Protein AF-A0A9D3PF06-F1 (afdb_monomer)

Foldseek 3Di:
DDDDDDDDDDDDDDDPPPPPVVVVVVVVVVVVCVVVVVVVVVVVVVVVVVVVVVVVVVLVVVLVVLLVVLLVLLVVLLVVLVVLLVVLVVQCVVCVVVCVPADLVVSNVVSVVSNVSSVVSNVLSVLSNVCSVVLDLVSLVVSLVVLVVVLVVLVVVVVCCVVCLVVCLVVVLVVQLCCCQPVAPDPPRNSSVSVQVVLCVVLVADGAFALCSNVPHPDGDPCSPVGGGHSSVSVNVVCVVCVVVVVVVSVVVSVSSVVSSVSSVVSSVSSVVVVVVVVVVD

Secondary structure (DSSP, 8-state):
---------------SSTTHHHHHHHHHHHHHHHHHHHHHHHHHHHHHHHHHHHHHHHHHHHHHHHHHHHHHHHHHHHHHHHHHHHHHHHHHHHTHHHHHHH--HHHHHHHHHHHHHHHHHHHHHHHHHHHHHH--HHHHHHHHHHHHHHHHHHHHHHHHHHHHHHHHHHHHHHHHHHHHHHHTT-TT-HHHHHHHHHHHHHHT--SSS-GGGGTT-SS--TTTTS--S-HHHHHHHHHHHHHHHHHHHHHHHHHHHHHHHHHHHHHHHHHHHHHHHHHHT-

Structure (mmCIF, N/CA/C/O backbone):
data_AF-A0A9D3PF06-F1
#
_entry.id   AF-A0A9D3PF06-F1
#
loop_
_atom_site.group_PDB
_atom_site.id
_atom_site.type_symbol
_atom_site.label_atom_id
_atom_site.label_alt_id
_atom_site.label_comp_id
_atom_site.label_asym_id
_atom_site.label_entity_id
_atom_site.label_seq_id
_atom_site.pdbx_PDB_ins_code
_atom_site.Cartn_x
_atom_site.Cartn_y
_atom_site.Cartn_z
_atom_site.occupancy
_atom_site.B_iso_or_equiv
_atom_site.auth_seq_id
_atom_site.auth_comp_id
_atom_site.auth_asym_id
_atom_site.auth_atom_id
_atom_site.pdbx_PDB_model_num
ATOM 1 N N . MET A 1 1 ? -88.257 71.920 58.882 1.00 33.91 1 MET A N 1
ATOM 2 C CA . MET A 1 1 ? -87.034 72.662 59.236 1.00 33.91 1 MET A CA 1
ATOM 3 C C . MET A 1 1 ? -85.996 71.597 59.491 1.00 33.91 1 MET A C 1
ATOM 5 O O . MET A 1 1 ? -86.326 70.673 60.224 1.00 33.91 1 MET A O 1
ATOM 9 N N . GLU A 1 2 ? -84.913 71.630 58.719 1.00 43.97 2 GLU A N 1
ATOM 10 C CA . GLU A 1 2 ? -83.894 70.576 58.597 1.00 43.97 2 GLU A CA 1
ATOM 11 C C . GLU A 1 2 ? -83.368 70.045 59.945 1.00 43.97 2 GLU A C 1
ATOM 13 O O . GLU A 1 2 ? -83.385 70.769 60.936 1.00 43.97 2 GLU A O 1
ATOM 18 N N . ASP A 1 3 ? -82.956 68.771 60.005 1.00 36.06 3 ASP A N 1
ATOM 19 C CA . ASP A 1 3 ? -81.527 68.415 59.928 1.00 36.06 3 ASP A CA 1
ATOM 20 C C . ASP A 1 3 ? -81.231 66.919 60.184 1.00 36.06 3 ASP A C 1
ATOM 22 O O . ASP A 1 3 ? -81.925 66.220 60.923 1.00 36.06 3 ASP A O 1
ATOM 26 N N . ASP A 1 4 ? -80.130 66.517 59.545 1.00 38.31 4 ASP A N 1
ATOM 27 C CA . ASP A 1 4 ? -79.136 65.489 59.865 1.00 38.31 4 ASP A CA 1
ATOM 28 C C . ASP A 1 4 ? -79.333 63.980 59.611 1.00 38.31 4 ASP A C 1
ATOM 30 O O . ASP A 1 4 ? -80.300 63.309 59.966 1.00 38.31 4 ASP A O 1
ATOM 34 N N . ASN A 1 5 ? -78.276 63.459 58.977 1.00 42.44 5 ASN A N 1
ATOM 35 C CA . ASN A 1 5 ? -78.062 62.155 58.365 1.00 42.44 5 ASN A CA 1
ATOM 36 C C . ASN A 1 5 ? -76.975 61.398 59.153 1.00 42.44 5 ASN A C 1
ATOM 38 O O . ASN A 1 5 ? -75.907 61.959 59.397 1.00 42.44 5 ASN A O 1
ATOM 42 N N . ALA A 1 6 ? -77.192 60.125 59.505 1.00 34.34 6 ALA A N 1
ATOM 43 C CA . ALA A 1 6 ? -76.140 59.250 60.034 1.00 34.34 6 ALA A CA 1
ATOM 44 C C . ALA A 1 6 ? -76.409 57.755 59.755 1.00 34.34 6 ALA A C 1
ATOM 46 O O . ALA A 1 6 ? -77.513 57.247 59.934 1.00 34.34 6 ALA A O 1
ATOM 47 N N . SER A 1 7 ? -75.344 57.080 59.314 1.00 36.75 7 SER A N 1
ATOM 48 C CA . SER A 1 7 ? -75.210 55.678 58.878 1.00 36.75 7 SER A CA 1
ATOM 49 C C . SER A 1 7 ? -75.322 54.630 60.012 1.00 36.75 7 SER A C 1
ATOM 51 O O . SER A 1 7 ? -74.999 54.970 61.151 1.00 36.75 7 SER A O 1
ATOM 53 N N . PRO A 1 8 ? -75.647 53.343 59.740 1.00 38.47 8 PRO A N 1
ATOM 54 C CA . PRO A 1 8 ? -75.470 52.246 60.700 1.00 38.47 8 PRO A CA 1
ATOM 55 C C . PRO A 1 8 ? -74.386 51.207 60.322 1.00 38.47 8 PRO A C 1
ATOM 57 O O . PRO A 1 8 ? -74.192 50.853 59.162 1.00 38.47 8 PRO A O 1
ATOM 60 N N . GLN A 1 9 ? -73.711 50.701 61.363 1.00 32.66 9 GLN A N 1
ATOM 61 C CA . GLN A 1 9 ? -72.615 49.718 61.372 1.00 32.66 9 GLN A CA 1
ATOM 62 C C . GLN A 1 9 ? -73.080 48.245 61.263 1.00 32.66 9 GLN A C 1
ATOM 64 O O . GLN A 1 9 ? -74.128 47.876 61.790 1.00 32.66 9 GLN A O 1
ATOM 69 N N . GLU A 1 10 ? -72.240 47.392 60.659 1.00 33.75 10 GLU A N 1
ATOM 70 C CA . GLU A 1 10 ? -72.376 45.925 60.562 1.00 33.75 10 GLU A CA 1
ATOM 71 C C . GLU A 1 10 ? -71.762 45.159 61.761 1.00 33.75 10 GLU A C 1
ATOM 73 O O . GLU A 1 10 ? -70.849 45.639 62.433 1.00 33.75 10 GLU A O 1
ATOM 78 N N . THR A 1 11 ? -72.230 43.922 61.998 1.00 30.89 11 THR A N 1
ATOM 79 C CA . THR A 1 11 ? -71.744 42.972 63.029 1.00 30.89 11 THR A CA 1
ATOM 80 C C . THR A 1 11 ? -71.142 41.695 62.396 1.00 30.89 11 THR A C 1
ATOM 82 O O . THR A 1 11 ? -71.638 41.264 61.357 1.00 30.89 11 THR A O 1
ATOM 85 N N . PRO A 1 12 ? -70.123 41.027 62.996 1.00 40.91 12 PRO A N 1
ATOM 86 C CA . PRO A 1 12 ? -69.457 39.864 62.392 1.00 40.91 12 PRO A CA 1
ATOM 87 C C . PRO A 1 12 ? -69.840 38.513 63.041 1.00 40.91 12 PRO A C 1
ATOM 89 O O . PRO A 1 12 ? -69.777 38.353 64.261 1.00 40.91 12 PRO A O 1
ATOM 92 N N . ARG A 1 13 ? -70.153 37.487 62.230 1.00 36.88 13 ARG A N 1
ATOM 93 C CA . ARG A 1 13 ? -70.234 36.072 62.665 1.00 36.88 13 ARG A CA 1
ATOM 94 C C . ARG A 1 13 ? -69.959 35.099 61.502 1.00 36.88 13 ARG A C 1
ATOM 96 O O . ARG A 1 13 ? -70.868 34.804 60.743 1.00 36.88 13 ARG A O 1
ATOM 103 N N . SER A 1 14 ? -68.736 34.568 61.399 1.00 41.69 14 SER A N 1
ATOM 104 C CA . SER A 1 14 ? -68.363 33.298 60.723 1.00 41.69 14 SER A CA 1
ATOM 105 C C . SER A 1 14 ? -66.833 33.234 60.637 1.00 41.69 14 SER A C 1
ATOM 107 O O . SER A 1 14 ? -66.283 34.115 59.996 1.00 41.69 14 SER A O 1
ATOM 109 N N . ASN A 1 15 ? -66.140 32.291 61.305 1.00 40.97 15 ASN A N 1
ATOM 110 C CA . ASN A 1 15 ? -64.714 31.984 61.012 1.00 40.97 15 ASN A CA 1
ATOM 111 C C . ASN A 1 15 ? -64.097 30.769 61.757 1.00 40.97 15 ASN A C 1
ATOM 113 O O . ASN A 1 15 ? -62.875 30.654 61.810 1.00 40.97 15 ASN A O 1
ATOM 117 N N . LYS A 1 16 ? -64.870 29.849 62.367 1.00 38.53 16 LYS A N 1
ATOM 118 C CA . LYS A 1 16 ? -64.272 28.790 63.225 1.00 38.53 16 LYS A CA 1
ATOM 119 C C . LYS A 1 16 ? -64.554 27.324 62.872 1.00 38.53 16 LYS A C 1
ATOM 121 O O . LYS A 1 16 ? -63.944 26.461 63.488 1.00 38.53 16 LYS A O 1
ATOM 126 N N . LEU A 1 17 ? -65.400 27.026 61.883 1.00 38.16 17 LEU A N 1
ATOM 127 C CA . LEU A 1 17 ? -65.643 25.644 61.416 1.00 38.16 17 LEU A CA 1
ATOM 128 C C . LEU A 1 17 ? -64.973 25.313 60.072 1.00 38.16 17 LEU A C 1
ATOM 130 O O . LEU A 1 17 ? -64.845 24.150 59.722 1.00 38.16 17 LEU A O 1
ATOM 134 N N . GLU A 1 18 ? -64.464 26.314 59.355 1.00 41.34 18 GLU A N 1
ATOM 135 C CA . GLU A 1 18 ? -63.900 26.155 58.008 1.00 41.34 18 GLU A CA 1
ATOM 136 C C . GLU A 1 18 ? -62.367 25.951 57.987 1.00 41.34 18 GLU A C 1
ATOM 138 O O . GLU A 1 18 ? -61.767 25.877 56.913 1.00 41.34 18 GLU A O 1
ATOM 143 N N . SER A 1 19 ? -61.702 25.901 59.152 1.00 42.47 19 SER A N 1
ATOM 144 C CA . SER A 1 19 ? -60.243 25.702 59.230 1.00 42.47 19 SER A CA 1
ATOM 145 C C . SER A 1 19 ? -59.835 24.253 59.522 1.00 42.47 19 SER A C 1
ATOM 147 O O . SER A 1 19 ? -58.818 23.808 59.004 1.00 42.47 19 SER A O 1
ATOM 149 N N . GLY A 1 20 ? -60.633 23.483 60.271 1.00 39.91 20 GLY A N 1
ATOM 150 C CA . GLY A 1 20 ? -60.292 22.105 60.655 1.00 39.91 20 GLY A CA 1
ATOM 151 C C . GLY A 1 20 ? -60.324 21.098 59.498 1.00 39.91 20 GLY A C 1
ATOM 152 O O . GLY A 1 20 ? -59.401 20.296 59.361 1.00 39.91 20 GLY A O 1
ATOM 153 N N . ASP A 1 21 ? -61.339 21.173 58.631 1.00 43.53 21 ASP A N 1
ATOM 154 C CA . ASP A 1 21 ? -61.470 20.270 57.476 1.00 43.53 21 ASP A CA 1
ATOM 155 C C . ASP A 1 21 ? -60.505 20.628 56.337 1.00 43.53 21 ASP A C 1
ATOM 157 O O . ASP A 1 21 ? -59.975 19.736 55.677 1.00 43.53 21 ASP A O 1
ATOM 161 N N . ARG A 1 22 ? -60.176 21.917 56.160 1.00 48.09 22 ARG A N 1
ATOM 162 C CA . ARG A 1 22 ? -59.157 22.363 55.192 1.00 48.09 22 ARG A CA 1
ATOM 163 C C . ARG A 1 22 ? -57.749 21.890 55.559 1.00 48.09 22 ARG A C 1
ATOM 165 O O . ARG A 1 22 ? -56.990 21.521 54.670 1.00 48.09 22 ARG A O 1
ATOM 172 N N . ILE A 1 23 ? -57.408 21.858 56.850 1.00 51.31 23 ILE A N 1
ATOM 173 C CA . ILE A 1 23 ? -56.086 21.402 57.311 1.00 51.31 23 ILE A CA 1
ATOM 174 C C . ILE A 1 23 ? -55.904 19.901 57.044 1.00 51.31 23 ILE A C 1
ATOM 176 O O . ILE A 1 23 ? -54.880 19.509 56.491 1.00 51.31 23 ILE A O 1
ATOM 180 N N . LYS A 1 24 ? -56.915 19.067 57.331 1.00 46.94 24 LYS A N 1
ATOM 181 C CA . LYS A 1 24 ? -56.847 17.619 57.053 1.00 46.94 24 LYS A CA 1
ATOM 182 C C . LYS A 1 24 ? -56.822 17.294 55.556 1.00 46.94 24 LYS A C 1
ATOM 184 O O . LYS A 1 24 ? -56.145 16.354 55.148 1.00 46.94 24 LYS A O 1
ATOM 189 N N . HIS A 1 25 ? -57.540 18.062 54.735 1.00 47.97 25 HIS A N 1
ATOM 190 C CA . HIS A 1 25 ? -57.539 17.876 53.281 1.00 47.97 25 HIS A CA 1
ATOM 191 C C . HIS A 1 25 ? -56.196 18.277 52.649 1.00 47.97 25 HIS A C 1
ATOM 193 O O . HIS A 1 25 ? -55.721 17.591 51.743 1.00 47.97 25 HIS A O 1
ATOM 199 N N . ASN A 1 26 ? -55.555 19.333 53.168 1.00 51.75 26 ASN A N 1
ATOM 200 C CA . ASN A 1 26 ? -54.208 19.732 52.758 1.00 51.75 26 ASN A CA 1
ATOM 201 C C . ASN A 1 26 ? -53.155 18.697 53.185 1.00 51.75 26 ASN A C 1
ATOM 203 O O . ASN A 1 26 ? -52.336 18.311 52.364 1.00 51.75 26 ASN A O 1
ATOM 207 N N . GLU A 1 27 ? -53.235 18.143 54.399 1.00 53.62 27 GLU A N 1
ATOM 208 C CA . GLU A 1 27 ? -52.295 17.106 54.862 1.00 53.62 27 GLU A CA 1
ATOM 209 C C . GLU A 1 27 ? -52.339 15.816 54.021 1.00 53.62 27 GLU A C 1
ATOM 211 O O . GLU A 1 27 ? -51.309 15.177 53.796 1.00 53.62 27 GLU A O 1
ATOM 216 N N . ILE A 1 28 ? -53.522 15.406 53.548 1.00 54.00 28 ILE A N 1
ATOM 217 C CA . ILE A 1 28 ? -53.675 14.217 52.693 1.00 54.00 28 ILE A CA 1
ATOM 218 C C . ILE A 1 28 ? -53.204 14.514 51.266 1.00 54.00 28 ILE A C 1
ATOM 220 O O . ILE A 1 28 ? -52.543 13.663 50.671 1.00 54.00 28 ILE A O 1
ATOM 224 N N . ALA A 1 29 ? -53.490 15.706 50.729 1.00 51.50 29 ALA A N 1
ATOM 225 C CA . ALA A 1 29 ? -52.996 16.139 49.423 1.00 51.50 29 ALA A CA 1
ATOM 226 C C . ALA A 1 29 ? -51.462 16.245 49.403 1.00 51.50 29 ALA A C 1
ATOM 228 O O . ALA A 1 29 ? -50.839 15.709 48.488 1.00 51.50 29 ALA A O 1
ATOM 229 N N . ASP A 1 30 ? -50.861 16.819 50.449 1.00 54.97 30 ASP A N 1
ATOM 230 C CA . ASP A 1 30 ? -49.408 16.926 50.630 1.00 54.97 30 ASP A CA 1
ATOM 231 C C . ASP A 1 30 ? -48.746 15.550 50.803 1.00 54.97 30 ASP A C 1
ATOM 233 O O . ASP A 1 30 ? -47.669 15.277 50.268 1.00 54.97 30 ASP A O 1
ATOM 237 N N . ARG A 1 31 ? -49.416 14.616 51.491 1.00 45.59 31 ARG A N 1
ATOM 238 C CA . ARG A 1 31 ? -48.948 13.227 51.611 1.00 45.59 31 ARG A CA 1
ATOM 239 C C . ARG A 1 31 ? -49.055 12.465 50.284 1.00 45.59 31 ARG A C 1
ATOM 241 O O . ARG A 1 31 ? -48.181 11.653 49.975 1.00 45.59 31 ARG A O 1
ATOM 248 N N . TRP A 1 32 ? -50.087 12.721 49.478 1.00 47.22 32 TRP A N 1
ATOM 249 C CA . TRP A 1 32 ? -50.275 12.093 48.162 1.00 47.22 32 TRP A CA 1
ATOM 250 C C . TRP A 1 32 ? -49.276 12.628 47.124 1.00 47.22 32 TRP A C 1
ATOM 252 O O . TRP A 1 32 ? -48.708 11.843 46.360 1.00 47.22 32 TRP A O 1
ATOM 262 N N . THR A 1 33 ? -48.997 13.936 47.133 1.00 53.75 33 THR A N 1
ATOM 263 C CA . THR A 1 33 ? -47.977 14.564 46.277 1.00 53.75 33 THR A CA 1
ATOM 264 C C . THR A 1 33 ? -46.570 14.121 46.665 1.00 53.75 33 THR A C 1
ATOM 266 O O . THR A 1 33 ? -45.814 13.741 45.774 1.00 53.75 33 THR A O 1
ATOM 269 N N . SER A 1 34 ? -46.229 14.045 47.956 1.00 52.72 34 SER A N 1
ATOM 270 C CA . SER A 1 34 ? -44.953 13.480 48.434 1.00 52.72 34 SER A CA 1
ATOM 271 C C . SER A 1 34 ? -44.752 12.032 47.963 1.00 52.72 34 SER A C 1
ATOM 273 O O . SER A 1 34 ? -43.727 11.714 47.355 1.00 52.72 34 SER A O 1
ATOM 275 N N . THR A 1 35 ? -45.757 11.169 48.156 1.00 53.44 35 THR A N 1
ATOM 276 C CA . THR A 1 35 ? -45.653 9.736 47.830 1.00 53.44 35 THR A CA 1
ATOM 277 C C . THR A 1 35 ? -45.555 9.495 46.317 1.00 53.44 35 THR A C 1
ATOM 279 O O . THR A 1 35 ? -44.776 8.650 45.868 1.00 53.44 35 THR A O 1
ATOM 282 N N . ASN A 1 36 ? -46.296 10.255 45.501 1.00 52.81 36 ASN A N 1
ATOM 283 C CA . ASN A 1 36 ? -46.189 10.172 44.041 1.00 52.81 36 ASN A CA 1
ATOM 284 C C . ASN A 1 36 ? -44.912 10.815 43.498 1.00 52.81 36 ASN A C 1
ATOM 286 O O . ASN A 1 36 ? -44.352 10.291 42.540 1.00 52.81 36 ASN A O 1
ATOM 290 N N . THR A 1 37 ? -44.407 11.882 44.120 1.00 57.16 37 THR A N 1
ATOM 291 C CA . THR A 1 37 ? -43.125 12.494 43.741 1.00 57.16 37 THR A CA 1
ATOM 292 C C . THR A 1 37 ? -41.967 11.539 44.018 1.00 57.16 37 THR A C 1
ATOM 294 O O . THR A 1 37 ? -41.143 11.337 43.136 1.00 57.16 37 THR A O 1
ATOM 297 N N . GLN A 1 38 ? -41.947 10.847 45.164 1.00 54.62 38 GLN A N 1
ATOM 298 C CA . GLN A 1 38 ? -40.946 9.808 45.448 1.00 54.62 38 GLN A CA 1
ATOM 299 C C . GLN A 1 38 ? -41.059 8.589 44.525 1.00 54.62 38 GLN A C 1
ATOM 301 O O . GLN A 1 38 ? -40.043 8.050 44.098 1.00 54.62 38 GLN A O 1
ATOM 306 N N . ARG A 1 39 ? -42.274 8.161 44.161 1.00 55.44 39 ARG A N 1
ATOM 307 C CA . ARG A 1 39 ? -42.480 7.034 43.233 1.00 55.44 39 ARG A CA 1
ATOM 308 C C . ARG A 1 39 ? -42.152 7.395 41.774 1.00 55.44 39 ARG A C 1
ATOM 310 O O . ARG A 1 39 ? -41.732 6.520 41.017 1.00 55.44 39 ARG A O 1
ATOM 317 N N . CYS A 1 40 ? -42.346 8.650 41.364 1.00 57.47 40 CYS A N 1
ATOM 318 C CA . CYS A 1 40 ? -41.915 9.160 40.060 1.00 57.47 40 CYS A CA 1
ATOM 319 C C . CYS A 1 40 ? -40.402 9.392 40.023 1.00 57.47 40 CYS A C 1
ATOM 321 O O . CYS A 1 40 ? -39.768 8.905 39.097 1.00 57.47 40 CYS A O 1
ATOM 323 N N . ALA A 1 41 ? -39.813 10.017 41.047 1.00 61.62 41 ALA A N 1
ATOM 324 C CA . ALA A 1 41 ? -38.363 10.159 41.183 1.00 61.62 41 ALA A CA 1
ATOM 325 C C . ALA A 1 41 ? -37.670 8.790 41.210 1.00 61.62 41 ALA A C 1
ATOM 327 O O . ALA A 1 41 ? -36.713 8.583 40.481 1.00 61.62 41 ALA A O 1
ATOM 328 N N . GLY A 1 42 ? -38.213 7.813 41.943 1.00 60.91 42 GLY A N 1
ATOM 329 C CA . GLY A 1 42 ? -37.707 6.440 41.953 1.00 60.91 42 GLY A CA 1
ATOM 330 C C . GLY A 1 42 ? -37.798 5.737 40.595 1.00 60.91 42 GLY A C 1
ATOM 331 O O . GLY A 1 42 ? -36.880 5.013 40.247 1.00 60.91 42 GLY A O 1
ATOM 332 N N . ARG A 1 43 ? -38.855 5.966 39.795 1.00 59.38 43 ARG A N 1
ATOM 333 C CA . ARG A 1 43 ? -38.962 5.429 38.420 1.00 59.38 43 ARG A CA 1
ATOM 334 C C . ARG A 1 43 ? -38.062 6.147 37.413 1.00 59.38 43 ARG A C 1
ATOM 336 O O . ARG A 1 43 ? -37.594 5.497 36.488 1.00 59.38 43 ARG A O 1
ATOM 343 N N . VAL A 1 44 ? -37.839 7.450 37.580 1.00 67.19 44 VAL A N 1
ATOM 344 C CA . VAL A 1 44 ? -36.888 8.226 36.769 1.00 67.19 44 VAL A CA 1
ATOM 345 C C . VAL A 1 44 ? -35.460 7.779 37.079 1.00 67.19 44 VAL A C 1
ATOM 347 O O . VAL A 1 44 ? -34.747 7.437 36.148 1.00 67.19 44 VAL A O 1
ATOM 350 N N . LEU A 1 45 ? -35.095 7.635 38.358 1.00 65.12 45 LEU A N 1
ATOM 351 C CA . LEU A 1 45 ? -33.795 7.108 38.788 1.00 65.12 45 LEU A CA 1
ATOM 352 C C . LEU A 1 45 ? -33.573 5.663 38.322 1.00 65.12 45 LEU A C 1
ATOM 354 O O . LEU A 1 45 ? -32.519 5.372 37.778 1.00 65.12 45 LEU A O 1
ATOM 358 N N . LEU A 1 46 ? -34.576 4.780 38.426 1.00 64.75 46 LEU A N 1
ATOM 359 C CA . LEU A 1 46 ? -34.505 3.424 37.854 1.00 64.75 46 LEU A CA 1
ATOM 360 C C . LEU A 1 46 ? -34.376 3.443 36.327 1.00 64.75 46 LEU A C 1
ATOM 362 O O . LEU A 1 46 ? -33.699 2.594 35.764 1.00 64.75 46 LEU A O 1
ATOM 366 N N . GLY A 1 47 ? -35.028 4.390 35.647 1.00 64.50 47 GLY A N 1
ATOM 367 C CA . GLY A 1 47 ? -34.889 4.584 34.205 1.00 64.50 47 GLY A CA 1
ATOM 368 C C . GLY A 1 47 ? -33.493 5.073 33.813 1.00 64.50 47 GLY A C 1
ATOM 369 O O . GLY A 1 47 ? -32.934 4.585 32.835 1.00 64.50 47 GLY A O 1
ATOM 370 N N . GLU A 1 48 ? -32.908 5.987 34.587 1.00 69.25 48 GLU A N 1
ATOM 371 C CA . GLU A 1 48 ? -31.548 6.507 34.404 1.00 69.25 48 GLU A CA 1
ATOM 372 C C . GLU A 1 48 ? -30.471 5.477 34.770 1.00 69.25 48 GLU A C 1
ATOM 374 O O . GLU A 1 48 ? -29.461 5.387 34.079 1.00 69.25 48 GLU A O 1
ATOM 379 N N . GLU A 1 49 ? -30.671 4.679 35.819 1.00 70.06 49 GLU A N 1
ATOM 380 C CA . GLU A 1 49 ? -29.794 3.563 36.194 1.00 70.06 49 GLU A CA 1
ATOM 381 C C . GLU A 1 49 ? -29.885 2.417 35.188 1.00 70.06 49 GLU A C 1
ATOM 383 O O . GLU A 1 49 ? -28.854 1.931 34.743 1.00 70.06 49 GLU A O 1
ATOM 388 N N . MET A 1 50 ? -31.088 2.035 34.745 1.00 66.00 50 MET A N 1
ATOM 389 C CA . MET A 1 50 ? -31.261 1.027 33.691 1.00 66.00 50 MET A CA 1
ATOM 390 C C . MET A 1 50 ? -30.663 1.506 32.360 1.00 66.00 50 MET A C 1
ATOM 392 O O . MET A 1 50 ? -30.067 0.715 31.636 1.00 66.00 50 MET A O 1
ATOM 396 N N . SER A 1 51 ? -30.779 2.802 32.044 1.00 66.62 51 SER A N 1
ATOM 397 C CA . SER A 1 51 ? -30.135 3.390 30.862 1.00 66.62 51 SER A CA 1
ATOM 398 C C . SER A 1 51 ? -28.611 3.427 30.994 1.00 66.62 51 SER A C 1
ATOM 400 O O . SER A 1 51 ? -27.928 3.242 29.992 1.00 66.62 51 SER A O 1
ATOM 402 N N . ARG A 1 52 ? -28.071 3.646 32.202 1.00 68.31 52 ARG A N 1
ATOM 403 C CA . ARG A 1 52 ? -26.627 3.577 32.476 1.00 68.31 52 ARG A CA 1
ATOM 404 C C . ARG A 1 52 ? -26.100 2.147 32.395 1.00 68.31 52 ARG A C 1
ATOM 406 O O . ARG A 1 52 ? -25.139 1.930 31.677 1.00 68.31 52 ARG A O 1
ATOM 413 N N . LEU A 1 53 ? -26.778 1.182 33.014 1.00 66.38 53 LEU A N 1
ATOM 414 C CA . LEU A 1 53 ? -26.409 -0.236 32.974 1.00 66.38 53 LEU A CA 1
ATOM 415 C C . LEU A 1 53 ? -26.453 -0.793 31.544 1.00 66.38 53 LEU A C 1
ATOM 417 O O . LEU A 1 53 ? -25.524 -1.450 31.101 1.00 66.38 53 LEU A O 1
ATOM 421 N N . TYR A 1 54 ? -27.500 -0.458 30.782 1.00 62.16 54 TYR A N 1
ATOM 422 C CA . TYR A 1 54 ? -27.589 -0.841 29.371 1.00 62.16 54 TYR A CA 1
ATOM 423 C C . TYR A 1 54 ? -26.474 -0.216 28.520 1.00 62.16 54 TYR A C 1
ATOM 425 O O . TYR A 1 54 ? -26.027 -0.818 27.547 1.00 62.16 54 TYR A O 1
ATOM 433 N N . LYS A 1 55 ? -26.039 1.001 28.862 1.00 69.75 55 LYS A N 1
ATOM 434 C CA . LYS A 1 55 ? -24.959 1.703 28.164 1.00 69.75 55 LYS A CA 1
ATOM 435 C C . LYS A 1 55 ? -23.580 1.127 28.506 1.00 69.75 55 LYS A C 1
ATOM 437 O O . LYS A 1 55 ? -22.752 1.054 27.610 1.00 69.75 55 LYS A O 1
ATOM 442 N N . ASP A 1 56 ? -23.392 0.683 29.743 1.00 68.50 56 ASP A N 1
ATOM 443 C CA . ASP A 1 56 ? -22.198 -0.010 30.242 1.00 68.50 56 ASP A CA 1
ATOM 444 C C . ASP A 1 56 ? -22.017 -1.373 29.544 1.00 68.50 56 ASP A C 1
ATOM 446 O O . ASP A 1 56 ? -21.043 -1.573 28.821 1.00 68.50 56 ASP A O 1
ATOM 450 N N . ASP A 1 57 ? -23.052 -2.229 29.575 1.00 73.06 57 ASP A N 1
ATOM 451 C CA . ASP A 1 57 ? -23.095 -3.493 28.816 1.00 73.06 57 ASP A CA 1
ATOM 452 C C . ASP A 1 57 ? -22.865 -3.264 27.310 1.00 73.06 57 ASP A C 1
ATOM 454 O O . ASP A 1 57 ? -22.264 -4.094 26.619 1.00 73.06 57 ASP A O 1
ATOM 458 N N . GLN A 1 58 ? -23.374 -2.143 26.775 1.00 77.00 58 GLN A N 1
ATOM 459 C CA . GLN A 1 58 ? -23.217 -1.801 25.368 1.00 77.00 58 GLN A CA 1
ATOM 460 C C . GLN A 1 58 ? -21.771 -1.438 25.004 1.00 77.00 58 GLN A C 1
ATOM 462 O O . GLN A 1 58 ? -21.277 -1.844 23.950 1.00 77.00 58 GLN A O 1
ATOM 467 N N . ASP A 1 59 ? -21.105 -0.650 25.834 1.00 76.69 59 ASP A N 1
ATOM 468 C CA . ASP A 1 59 ? -19.746 -0.200 25.564 1.00 76.69 59 ASP A CA 1
ATOM 469 C C . ASP A 1 59 ? -18.747 -1.373 25.726 1.00 76.69 59 ASP A C 1
ATOM 471 O O . ASP A 1 59 ? -17.853 -1.527 24.887 1.00 76.69 59 ASP A O 1
ATOM 475 N N . ASP A 1 60 ? -19.003 -2.301 26.657 1.00 81.69 60 ASP A N 1
ATOM 476 C CA . ASP A 1 60 ? -18.229 -3.536 26.853 1.00 81.69 60 ASP A CA 1
ATOM 477 C C . ASP A 1 60 ? -18.181 -4.427 25.600 1.00 81.69 60 ASP A C 1
ATOM 479 O O . ASP A 1 60 ? -17.102 -4.827 25.137 1.00 81.69 60 ASP A O 1
ATOM 483 N N . TRP A 1 61 ? -19.335 -4.737 24.989 1.00 87.38 61 TRP A N 1
ATOM 484 C CA . TRP A 1 61 ? -19.333 -5.580 23.785 1.00 87.38 61 TRP A CA 1
ATOM 485 C C . TRP A 1 61 ? -18.666 -4.881 22.597 1.00 87.38 61 TRP A C 1
ATOM 487 O O . TRP A 1 61 ? -18.016 -5.549 21.787 1.00 87.38 61 TRP A O 1
ATOM 497 N N . ILE A 1 62 ? -18.787 -3.552 22.490 1.00 88.00 62 ILE A N 1
ATOM 498 C CA . ILE A 1 62 ? -18.161 -2.769 21.417 1.00 88.00 62 ILE A CA 1
ATOM 499 C C . ILE A 1 62 ? -16.640 -2.825 21.551 1.00 88.00 62 ILE A C 1
ATOM 501 O O . ILE A 1 62 ? -15.960 -3.108 20.561 1.00 88.00 62 ILE A O 1
ATOM 505 N N . THR A 1 63 ? -16.099 -2.602 22.751 1.00 87.62 63 THR A N 1
ATOM 506 C CA . THR A 1 63 ? -14.656 -2.651 23.024 1.00 87.62 63 THR A CA 1
ATOM 507 C C . THR A 1 63 ? -14.081 -4.026 22.685 1.00 87.62 63 THR A C 1
ATOM 509 O O . THR A 1 63 ? -13.080 -4.131 21.967 1.00 87.62 63 THR A O 1
ATOM 512 N N . VAL A 1 64 ? -14.764 -5.098 23.100 1.00 90.50 64 VAL A N 1
ATOM 513 C CA . VAL A 1 64 ? -14.375 -6.477 22.780 1.00 90.50 64 VAL A CA 1
ATOM 514 C C . VAL A 1 64 ? -14.411 -6.727 21.267 1.00 90.50 64 VAL A C 1
ATOM 516 O O . VAL A 1 64 ? -13.434 -7.225 20.699 1.00 90.50 64 VAL A O 1
ATOM 519 N N . CYS A 1 65 ? -15.493 -6.347 20.582 1.00 92.25 65 CYS A N 1
ATOM 520 C CA . CYS A 1 65 ? -15.610 -6.489 19.130 1.00 92.25 65 CYS A CA 1
ATOM 521 C C . CYS A 1 65 ? -14.519 -5.717 18.373 1.00 92.25 65 CYS A C 1
ATOM 523 O O . CYS A 1 65 ? -13.902 -6.276 17.463 1.00 92.25 65 CYS A O 1
ATOM 525 N N . LEU A 1 66 ? -14.246 -4.465 18.752 1.00 91.75 66 LEU A N 1
ATOM 526 C CA . LEU A 1 66 ? -13.204 -3.636 18.141 1.00 91.75 66 LEU A CA 1
ATOM 527 C C . LEU A 1 66 ? -11.816 -4.238 18.339 1.00 91.75 66 LEU A C 1
ATOM 529 O O . LEU A 1 66 ? -11.046 -4.296 17.380 1.00 91.75 66 LEU A O 1
ATOM 533 N N . LYS A 1 67 ? -11.514 -4.746 19.539 1.00 92.31 67 LYS A N 1
ATOM 534 C CA . LYS A 1 67 ? -10.250 -5.426 19.840 1.00 92.31 67 LYS A CA 1
ATOM 535 C C . LYS A 1 67 ? -10.034 -6.631 18.927 1.00 92.31 67 LYS A C 1
ATOM 537 O O . LYS A 1 67 ? -8.985 -6.737 18.291 1.00 92.31 67 LYS A O 1
ATOM 542 N N . TYR A 1 68 ? -11.026 -7.518 18.814 1.00 93.81 68 TYR A N 1
ATOM 543 C CA . TYR A 1 68 ? -10.925 -8.690 17.939 1.00 93.81 68 TYR A CA 1
ATOM 544 C C . TYR A 1 68 ? -10.826 -8.303 16.463 1.00 93.81 68 TYR A C 1
ATOM 546 O O . TYR A 1 68 ? -10.001 -8.865 15.743 1.00 93.81 68 TYR A O 1
ATOM 554 N N . LEU A 1 69 ? -11.615 -7.327 16.011 1.00 93.38 69 LEU A N 1
ATOM 555 C CA . LEU A 1 69 ? -11.596 -6.866 14.625 1.00 93.38 69 LEU A CA 1
ATOM 556 C C . LEU A 1 69 ? -10.238 -6.246 14.268 1.00 93.38 69 LEU A C 1
ATOM 558 O O . LEU A 1 69 ? -9.640 -6.643 13.269 1.00 93.38 69 LEU A O 1
ATOM 562 N N . LEU A 1 70 ? -9.712 -5.340 15.100 1.00 92.94 70 LEU A N 1
ATOM 563 C CA . LEU A 1 70 ? -8.391 -4.732 14.918 1.00 92.94 70 LEU A CA 1
ATOM 564 C C . LEU A 1 70 ? -7.272 -5.774 14.964 1.00 92.94 70 LEU A C 1
ATOM 566 O O . LEU A 1 70 ? -6.347 -5.701 14.154 1.00 92.94 70 LEU A O 1
ATOM 570 N N . PHE A 1 71 ? -7.347 -6.745 15.877 1.00 95.12 71 PHE A N 1
ATOM 571 C CA . PHE A 1 71 ? -6.362 -7.820 15.969 1.00 95.12 71 PHE A CA 1
ATOM 572 C C . PHE A 1 71 ? -6.356 -8.689 14.708 1.00 95.12 71 PHE A C 1
ATOM 574 O O . PHE A 1 71 ? -5.303 -8.884 14.104 1.00 95.12 71 PHE A O 1
ATOM 581 N N . VAL A 1 72 ? -7.526 -9.166 14.269 1.00 95.31 72 VAL A N 1
ATOM 582 C CA . VAL A 1 72 ? -7.653 -9.994 13.060 1.00 95.31 72 VAL A CA 1
ATOM 583 C C . VAL A 1 72 ? -7.209 -9.213 11.827 1.00 95.31 72 VAL A C 1
ATOM 585 O O . VAL A 1 72 ? -6.428 -9.731 11.035 1.00 95.31 72 VAL A O 1
ATOM 588 N N . PHE A 1 73 ? -7.641 -7.959 11.685 1.00 93.69 73 PHE A N 1
ATOM 589 C CA . PHE A 1 73 ? -7.227 -7.083 10.591 1.00 93.69 73 PHE A CA 1
ATOM 590 C C . PHE A 1 73 ? -5.698 -6.963 10.531 1.00 93.69 73 PHE A C 1
ATOM 592 O O . PHE A 1 73 ? -5.096 -7.313 9.518 1.00 93.69 73 PHE A O 1
ATOM 599 N N . ASN A 1 74 ? -5.048 -6.570 11.630 1.00 95.06 74 ASN A N 1
ATOM 600 C CA . ASN A 1 74 ? -3.591 -6.427 11.683 1.00 95.06 74 ASN A CA 1
ATOM 601 C C . ASN A 1 74 ? -2.844 -7.747 11.463 1.00 95.06 74 ASN A C 1
ATOM 603 O O . ASN A 1 74 ? -1.809 -7.764 10.797 1.00 95.06 74 ASN A O 1
ATOM 607 N N . PHE A 1 75 ? -3.381 -8.860 11.963 1.00 96.06 75 PHE A N 1
ATOM 608 C CA . PHE A 1 75 ? -2.803 -10.182 11.749 1.00 96.06 75 PHE A CA 1
ATOM 609 C C . PHE A 1 75 ? -2.864 -10.609 10.275 1.00 96.06 75 PHE A C 1
ATOM 611 O O . PHE A 1 75 ? -1.895 -11.160 9.752 1.00 96.06 75 PHE A O 1
ATOM 618 N N . LEU A 1 76 ? -3.958 -10.301 9.571 1.00 95.88 76 LEU A N 1
ATOM 619 C CA . LEU A 1 76 ? -4.067 -10.536 8.130 1.00 95.88 76 LEU A CA 1
ATOM 620 C C . LEU A 1 76 ? -3.068 -9.682 7.338 1.00 95.88 76 LEU A C 1
ATOM 622 O O . LEU A 1 76 ? -2.433 -10.202 6.421 1.00 95.88 76 LEU A O 1
ATOM 626 N N . PHE A 1 77 ? -2.867 -8.413 7.711 1.00 95.00 77 PHE A N 1
ATOM 627 C CA . PHE A 1 77 ? -1.819 -7.577 7.109 1.00 95.00 77 PHE A CA 1
ATOM 628 C C . PHE A 1 77 ? -0.422 -8.123 7.381 1.00 95.00 77 PHE A C 1
ATOM 630 O O . PHE A 1 77 ? 0.397 -8.169 6.468 1.00 95.00 77 PHE A O 1
ATOM 637 N N . TRP A 1 78 ? -0.158 -8.596 8.598 1.00 97.56 78 TRP A N 1
ATOM 638 C CA . TRP A 1 78 ? 1.114 -9.224 8.940 1.00 97.56 78 TRP A CA 1
ATOM 639 C C . TRP A 1 78 ? 1.394 -10.457 8.065 1.00 97.56 78 TRP A C 1
ATOM 641 O O . TRP A 1 78 ? 2.469 -10.554 7.470 1.00 97.56 78 TRP A O 1
ATOM 651 N N . LEU A 1 79 ? 0.408 -11.350 7.909 1.00 97.75 79 LEU A N 1
ATOM 652 C CA . LEU A 1 79 ? 0.505 -12.516 7.022 1.00 97.75 79 LEU A CA 1
ATOM 653 C C . LEU A 1 79 ? 0.682 -12.114 5.552 1.00 97.75 79 LEU A C 1
ATOM 655 O O . LEU A 1 79 ? 1.524 -12.681 4.855 1.00 97.75 79 LEU A O 1
ATOM 659 N N . GLY A 1 80 ? -0.084 -11.127 5.083 1.00 96.56 80 GLY A N 1
ATOM 660 C CA . GLY A 1 80 ? 0.021 -10.601 3.724 1.00 96.56 80 GLY A CA 1
ATOM 661 C C . GLY A 1 80 ? 1.401 -10.002 3.443 1.00 96.56 80 GLY A C 1
ATOM 662 O O . GLY A 1 80 ? 2.016 -10.321 2.429 1.00 96.56 80 GLY A O 1
ATOM 663 N N . GLY A 1 81 ? 1.930 -9.202 4.371 1.00 97.38 81 GLY A N 1
ATOM 664 C CA . GLY A 1 81 ? 3.276 -8.634 4.296 1.00 97.38 81 GLY A CA 1
ATOM 665 C C . GLY A 1 81 ? 4.359 -9.711 4.265 1.00 97.38 81 GLY A C 1
ATOM 666 O O . GLY A 1 81 ? 5.250 -9.657 3.417 1.00 97.38 81 GLY A O 1
ATOM 667 N N . ALA A 1 82 ? 4.243 -10.739 5.112 1.00 97.88 82 ALA A N 1
ATOM 668 C CA . ALA A 1 82 ? 5.152 -11.883 5.106 1.00 97.88 82 ALA A CA 1
ATOM 669 C C . ALA A 1 82 ? 5.112 -12.651 3.772 1.00 97.88 82 ALA A C 1
ATOM 671 O O . ALA A 1 82 ? 6.164 -13.005 3.240 1.00 97.88 82 ALA A O 1
ATOM 672 N N . ALA A 1 83 ? 3.923 -12.856 3.195 1.00 97.94 83 ALA A N 1
ATOM 673 C CA . ALA A 1 83 ? 3.764 -13.499 1.892 1.00 97.94 83 ALA A CA 1
ATOM 674 C C . ALA A 1 83 ? 4.390 -12.668 0.757 1.00 97.94 83 ALA A C 1
ATOM 676 O O . ALA A 1 83 ? 5.156 -13.204 -0.042 1.00 97.94 83 ALA A O 1
ATOM 677 N N . VAL A 1 84 ? 4.129 -11.357 0.707 1.00 96.50 84 VAL A N 1
ATOM 678 C CA . VAL A 1 84 ? 4.719 -10.448 -0.296 1.00 96.50 84 VAL A CA 1
ATOM 679 C C . VAL A 1 84 ? 6.242 -10.403 -0.168 1.00 96.50 84 VAL A C 1
ATOM 681 O O . VAL A 1 84 ? 6.954 -10.510 -1.168 1.00 96.50 84 VAL A O 1
ATOM 684 N N . MET A 1 85 ? 6.758 -10.309 1.058 1.00 96.44 85 MET A N 1
ATOM 685 C CA . MET A 1 85 ? 8.194 -10.339 1.322 1.00 96.44 85 MET A CA 1
ATOM 686 C C . MET A 1 85 ? 8.819 -11.672 0.884 1.00 96.44 85 MET A C 1
ATOM 688 O O . MET A 1 85 ? 9.864 -11.669 0.236 1.00 96.44 85 MET A O 1
ATOM 692 N N . ALA A 1 86 ? 8.169 -12.805 1.172 1.00 95.88 86 ALA A N 1
ATOM 693 C CA . ALA A 1 86 ? 8.614 -14.124 0.730 1.00 95.88 86 ALA A CA 1
ATOM 694 C C . ALA A 1 86 ? 8.657 -14.240 -0.801 1.00 95.88 86 ALA A C 1
ATOM 696 O O . ALA A 1 86 ? 9.643 -14.746 -1.334 1.00 95.88 86 ALA A O 1
ATOM 697 N N . VAL A 1 87 ? 7.654 -13.717 -1.518 1.00 94.06 87 VAL A N 1
ATOM 698 C CA . VAL A 1 87 ? 7.668 -13.650 -2.992 1.00 94.06 87 VAL A CA 1
ATOM 699 C C . VAL A 1 87 ? 8.831 -12.788 -3.492 1.00 94.06 87 VAL A C 1
ATOM 701 O O . VAL A 1 87 ? 9.520 -13.174 -4.438 1.00 94.06 87 VAL A O 1
ATOM 704 N N . GLY A 1 88 ? 9.102 -11.650 -2.847 1.00 91.94 88 GLY A N 1
ATOM 705 C CA . GLY A 1 88 ? 10.243 -10.796 -3.182 1.00 91.94 88 GLY A CA 1
ATOM 706 C C . GLY A 1 88 ? 11.590 -11.509 -3.005 1.00 91.94 88 GLY A C 1
ATOM 707 O O . GLY A 1 88 ? 12.430 -11.480 -3.906 1.00 91.94 88 GLY A O 1
ATOM 708 N N . ILE A 1 89 ? 11.776 -12.217 -1.887 1.00 92.31 89 ILE A N 1
ATOM 709 C CA . ILE A 1 89 ? 12.985 -13.012 -1.615 1.00 92.31 89 ILE A CA 1
ATOM 710 C C . ILE A 1 89 ? 13.106 -14.172 -2.610 1.00 92.31 89 ILE A C 1
ATOM 712 O O . ILE A 1 89 ? 14.169 -14.359 -3.199 1.00 92.31 89 ILE A O 1
ATOM 716 N N . TRP A 1 90 ? 12.021 -14.914 -2.847 1.00 90.50 90 TRP A N 1
ATOM 717 C CA . TRP A 1 90 ? 11.984 -16.001 -3.828 1.00 90.50 90 TRP A CA 1
ATOM 718 C C . TRP A 1 90 ? 12.402 -15.514 -5.217 1.00 90.50 90 TRP A C 1
ATOM 720 O O . TRP A 1 90 ? 13.208 -16.158 -5.884 1.00 90.50 90 TRP A O 1
ATOM 730 N N . THR A 1 91 ? 11.923 -14.332 -5.617 1.00 85.12 91 THR A N 1
ATOM 731 C CA . THR A 1 91 ? 12.277 -13.698 -6.895 1.00 85.12 91 THR A CA 1
ATOM 732 C C . THR A 1 91 ? 13.777 -13.405 -6.997 1.00 85.12 91 THR A C 1
ATOM 734 O O . THR A 1 91 ? 14.358 -13.582 -8.067 1.00 85.12 91 THR A O 1
ATOM 737 N N . LEU A 1 92 ? 14.432 -12.995 -5.905 1.00 83.06 92 LEU A N 1
ATOM 738 C CA . LEU A 1 92 ? 15.886 -12.795 -5.890 1.00 83.06 92 LEU A CA 1
ATOM 739 C C . LEU A 1 92 ? 16.663 -14.118 -5.953 1.00 83.06 92 LEU A C 1
ATOM 741 O O . LEU A 1 92 ? 17.680 -14.188 -6.643 1.00 83.06 92 LEU A O 1
ATOM 745 N N . ILE A 1 93 ? 16.197 -15.157 -5.250 1.00 84.00 93 ILE A N 1
ATOM 746 C CA . ILE A 1 93 ? 16.893 -16.450 -5.147 1.00 84.00 93 ILE A CA 1
ATOM 747 C C . ILE A 1 93 ? 16.785 -17.240 -6.453 1.00 84.00 93 ILE A C 1
ATOM 749 O O . ILE A 1 93 ? 17.808 -17.673 -6.973 1.00 84.00 93 ILE A O 1
ATOM 753 N N . ASP A 1 94 ? 15.587 -17.377 -7.027 1.00 77.94 94 ASP A N 1
ATOM 754 C CA . ASP A 1 94 ? 15.367 -18.095 -8.297 1.00 77.94 94 ASP A CA 1
ATOM 755 C C . ASP A 1 94 ? 16.186 -17.497 -9.453 1.00 77.94 94 ASP A C 1
ATOM 757 O O . ASP A 1 94 ? 16.566 -18.174 -10.407 1.00 77.94 94 ASP A O 1
ATOM 761 N N . LYS A 1 95 ? 16.497 -16.199 -9.370 1.00 65.62 95 LYS A N 1
ATOM 762 C CA . LYS A 1 95 ? 17.309 -15.502 -10.369 1.00 65.62 95 LYS A CA 1
ATOM 763 C C . LYS A 1 95 ? 18.787 -15.428 -10.023 1.00 65.62 95 LYS A C 1
ATOM 765 O O . LYS A 1 95 ? 19.537 -14.953 -10.871 1.00 65.62 95 LYS A O 1
ATOM 770 N N . SER A 1 96 ? 19.220 -15.924 -8.864 1.00 61.44 96 SER A N 1
ATOM 771 C CA . SER A 1 96 ? 20.616 -15.858 -8.409 1.00 61.44 96 SER A CA 1
ATOM 772 C C . SER A 1 96 ? 21.605 -16.563 -9.342 1.00 61.44 96 SER A C 1
ATOM 774 O O . SER A 1 96 ? 22.665 -16.003 -9.620 1.00 61.44 96 SER A O 1
ATOM 776 N N . ASP A 1 97 ? 21.196 -17.664 -9.975 1.00 58.47 97 ASP A N 1
ATOM 777 C CA . ASP A 1 97 ? 21.986 -18.350 -11.010 1.00 58.47 97 ASP A CA 1
ATOM 778 C C . ASP A 1 97 ? 22.120 -17.532 -12.315 1.00 58.47 97 ASP A C 1
ATOM 780 O O . ASP A 1 97 ? 23.063 -17.709 -13.087 1.00 58.47 97 ASP A O 1
ATOM 784 N N . TYR A 1 98 ? 21.217 -16.571 -12.551 1.00 47.16 98 TYR A N 1
ATOM 785 C CA . TYR A 1 98 ? 21.274 -15.611 -13.661 1.00 47.16 98 TYR A CA 1
ATOM 786 C C . TYR A 1 98 ? 21.864 -14.250 -13.248 1.00 47.16 98 TYR A C 1
ATOM 788 O O . TYR A 1 98 ? 22.218 -13.457 -14.128 1.00 47.16 98 TYR A O 1
ATOM 796 N N . LEU A 1 99 ? 21.999 -13.956 -11.944 1.00 47.16 99 LEU A N 1
ATOM 797 C CA . LEU A 1 99 ? 22.537 -12.687 -11.427 1.00 47.16 99 LEU A CA 1
ATOM 798 C C . LEU A 1 99 ? 24.006 -12.494 -11.821 1.00 47.16 99 LEU A C 1
ATOM 800 O O . LEU A 1 99 ? 24.413 -11.366 -12.091 1.00 47.16 99 LEU A O 1
ATOM 804 N N . SER A 1 100 ? 24.777 -13.579 -11.943 1.00 48.62 100 SER A N 1
ATOM 805 C CA . SER A 1 100 ? 26.171 -13.525 -12.403 1.00 48.62 100 SER A CA 1
ATOM 806 C C . SER A 1 100 ? 26.321 -13.285 -13.911 1.00 48.62 100 SER A C 1
ATOM 808 O O . SER A 1 100 ? 27.413 -12.942 -14.355 1.00 48.62 100 SER A O 1
ATOM 810 N N . LEU A 1 101 ? 25.256 -13.442 -14.710 1.00 44.47 101 LEU A N 1
ATOM 811 C CA . LEU A 1 101 ? 25.343 -13.372 -16.175 1.00 44.47 101 LEU A CA 1
ATOM 812 C C . LEU A 1 101 ? 24.400 -12.357 -16.835 1.00 44.47 101 LEU A C 1
ATOM 814 O O . LEU A 1 101 ? 24.654 -11.979 -17.974 1.00 44.47 101 LEU A O 1
ATOM 818 N N . LEU A 1 102 ? 23.320 -11.892 -16.200 1.00 46.31 102 LEU A N 1
ATOM 819 C CA . LEU A 1 102 ? 22.256 -11.119 -16.867 1.00 46.31 102 LEU A CA 1
ATOM 820 C C . LEU A 1 102 ? 21.633 -10.006 -16.008 1.00 46.31 102 LEU A C 1
ATOM 822 O O . LEU A 1 102 ? 20.453 -9.706 -16.193 1.00 46.31 102 LEU A O 1
ATOM 826 N N . ALA A 1 103 ? 22.382 -9.365 -15.106 1.00 47.97 103 ALA A N 1
ATOM 827 C CA . ALA A 1 103 ? 21.862 -8.271 -14.279 1.00 47.97 103 ALA A CA 1
ATOM 828 C C . ALA A 1 103 ? 21.372 -7.065 -15.115 1.00 47.97 103 ALA A C 1
ATOM 830 O O . ALA A 1 103 ? 22.059 -6.065 -15.288 1.00 47.97 103 ALA A O 1
ATOM 831 N N . SER A 1 104 ? 20.143 -7.133 -15.616 1.00 56.31 104 SER A N 1
ATOM 832 C CA . SER A 1 104 ? 19.314 -5.962 -15.854 1.00 56.31 104 SER A CA 1
ATOM 833 C C . SER A 1 104 ? 18.877 -5.475 -14.477 1.00 56.31 104 SER A C 1
ATOM 835 O O . SER A 1 104 ? 18.146 -6.176 -13.770 1.00 56.31 104 SER A O 1
ATOM 837 N N . SER A 1 105 ? 19.337 -4.291 -14.093 1.00 60.31 105 SER A N 1
ATOM 838 C CA . SER A 1 105 ? 19.043 -3.639 -12.813 1.00 60.31 105 SER A CA 1
ATOM 839 C C . SER A 1 105 ? 17.541 -3.536 -12.508 1.00 60.31 105 SER A C 1
ATOM 841 O O . SER A 1 105 ? 17.153 -3.501 -11.347 1.00 60.31 105 SER A O 1
ATOM 843 N N . THR A 1 106 ? 16.679 -3.570 -13.523 1.00 61.25 106 THR A N 1
ATOM 844 C CA . THR A 1 106 ? 15.223 -3.404 -13.411 1.00 61.25 106 THR A CA 1
ATOM 845 C C . THR A 1 106 ? 14.507 -4.517 -12.634 1.00 61.25 106 THR A C 1
ATOM 847 O O . THR A 1 106 ? 13.678 -4.216 -11.778 1.00 61.25 106 THR A O 1
ATOM 850 N N . PHE A 1 107 ? 14.844 -5.794 -12.854 1.00 67.38 107 PHE A N 1
ATOM 851 C CA . PHE A 1 107 ? 14.204 -6.908 -12.130 1.00 67.38 107 PHE A CA 1
ATOM 852 C C . PHE A 1 107 ? 14.613 -6.943 -10.656 1.00 67.38 107 PHE A C 1
ATOM 854 O O . PHE A 1 107 ? 13.763 -7.112 -9.782 1.00 67.38 107 PHE A O 1
ATOM 861 N N . ALA A 1 108 ? 15.897 -6.713 -10.372 1.00 76.31 108 ALA A N 1
ATOM 862 C CA . ALA A 1 108 ? 16.393 -6.620 -9.003 1.00 76.31 108 ALA A CA 1
ATOM 863 C C . ALA A 1 108 ? 15.715 -5.466 -8.254 1.00 76.31 108 ALA A C 1
ATOM 865 O O . ALA A 1 108 ? 15.240 -5.656 -7.140 1.00 76.31 108 ALA A O 1
ATOM 866 N N . VAL A 1 109 ? 15.582 -4.301 -8.899 1.00 80.19 109 VAL A N 1
ATOM 867 C CA . VAL A 1 109 ? 14.864 -3.147 -8.338 1.00 80.19 109 VAL A CA 1
ATOM 868 C C . VAL A 1 109 ? 13.421 -3.514 -7.981 1.00 80.19 109 VAL A C 1
ATOM 870 O O . VAL A 1 109 ? 13.000 -3.244 -6.861 1.00 80.19 109 VAL A O 1
ATOM 873 N N . SER A 1 110 ? 12.682 -4.194 -8.867 1.00 82.25 110 SER A N 1
ATOM 874 C CA . SER A 1 110 ? 11.300 -4.609 -8.569 1.00 82.25 110 SER A CA 1
ATOM 875 C C . SER A 1 110 ? 11.200 -5.582 -7.383 1.00 82.25 110 SER A C 1
ATOM 877 O O . SER A 1 110 ? 10.329 -5.424 -6.529 1.00 82.25 110 SER A O 1
ATOM 879 N N . ALA A 1 111 ? 12.131 -6.536 -7.268 1.00 88.19 111 ALA A N 1
ATOM 880 C CA . ALA A 1 111 ? 12.169 -7.479 -6.153 1.00 88.19 111 ALA A CA 1
ATOM 881 C C . ALA A 1 111 ? 12.539 -6.790 -4.828 1.00 88.19 111 ALA A C 1
ATOM 883 O O . ALA A 1 111 ? 11.899 -7.043 -3.810 1.00 88.19 111 ALA A O 1
ATOM 884 N N . TYR A 1 112 ? 13.509 -5.868 -4.834 1.00 90.25 112 TYR A N 1
ATOM 885 C CA . TYR A 1 112 ? 13.846 -5.071 -3.650 1.00 90.25 112 TYR A CA 1
ATOM 886 C C . TYR A 1 112 ? 12.679 -4.191 -3.192 1.00 90.25 112 TYR A C 1
ATOM 888 O O . TYR A 1 112 ? 12.440 -4.095 -1.990 1.00 90.25 112 TYR A O 1
ATOM 896 N N . ILE A 1 113 ? 11.923 -3.599 -4.125 1.00 91.94 113 ILE A N 1
ATOM 897 C CA . ILE A 1 113 ? 10.706 -2.840 -3.804 1.00 91.94 113 ILE A CA 1
ATOM 898 C C . ILE A 1 113 ? 9.667 -3.749 -3.134 1.00 91.94 113 ILE A C 1
ATOM 900 O O . ILE A 1 113 ? 9.119 -3.366 -2.104 1.00 91.94 113 ILE A O 1
ATOM 904 N N . LEU A 1 114 ? 9.434 -4.962 -3.654 1.00 92.19 114 LEU A N 1
ATOM 905 C CA . LEU A 1 114 ? 8.512 -5.931 -3.040 1.00 92.19 114 LEU A CA 1
ATOM 906 C C . LEU A 1 114 ? 8.951 -6.350 -1.631 1.00 92.19 114 LEU A C 1
ATOM 908 O O . LEU A 1 114 ? 8.118 -6.414 -0.730 1.00 92.19 114 LEU A O 1
ATOM 912 N N . ILE A 1 115 ? 10.246 -6.601 -1.420 1.00 95.31 115 ILE A N 1
ATOM 913 C CA . ILE A 1 115 ? 10.791 -6.950 -0.098 1.00 95.31 115 ILE A CA 1
ATOM 914 C C . ILE A 1 115 ? 10.602 -5.793 0.883 1.00 95.31 115 ILE A C 1
ATOM 916 O O . ILE A 1 115 ? 10.136 -6.012 1.998 1.00 95.31 115 ILE A O 1
ATOM 920 N N . LEU A 1 116 ? 10.936 -4.567 0.471 1.00 95.62 116 LEU A N 1
ATOM 921 C CA . LEU A 1 116 ? 10.799 -3.382 1.314 1.00 95.62 116 LEU A CA 1
ATOM 922 C C . LEU A 1 116 ? 9.329 -3.114 1.666 1.00 95.62 116 LEU A C 1
ATOM 924 O O . LEU A 1 116 ? 9.012 -2.902 2.835 1.00 95.62 116 LEU A O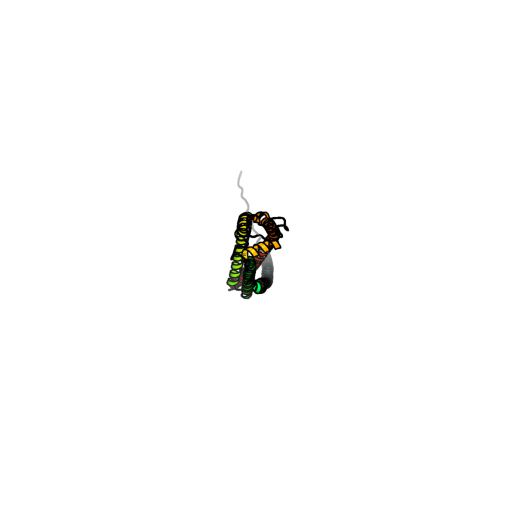 1
ATOM 928 N N . ALA A 1 117 ? 8.433 -3.169 0.677 1.00 94.44 117 ALA A N 1
ATOM 929 C CA . ALA A 1 117 ? 7.001 -2.968 0.876 1.00 94.44 117 ALA A CA 1
ATOM 930 C C . ALA A 1 117 ? 6.392 -4.059 1.772 1.00 94.44 117 ALA A C 1
ATOM 932 O O . ALA A 1 117 ? 5.711 -3.745 2.747 1.00 94.44 117 ALA A O 1
ATOM 933 N N . GLY A 1 118 ? 6.686 -5.335 1.499 1.00 97.00 118 GLY A N 1
ATOM 934 C CA . GLY A 1 118 ? 6.221 -6.460 2.315 1.00 97.00 118 GLY A CA 1
ATOM 935 C C . GLY A 1 118 ? 6.754 -6.403 3.748 1.00 97.00 118 GLY A C 1
ATOM 936 O O . GLY A 1 118 ? 6.001 -6.616 4.696 1.00 97.00 118 GLY A O 1
ATOM 937 N N . GLY A 1 119 ? 8.026 -6.032 3.919 1.00 97.19 119 GLY A N 1
ATOM 938 C CA . GLY A 1 119 ? 8.642 -5.822 5.227 1.00 97.19 119 GLY A CA 1
ATOM 939 C C . GLY A 1 119 ? 7.987 -4.687 6.015 1.00 97.19 119 GLY A C 1
ATOM 940 O O . GLY A 1 119 ? 7.685 -4.868 7.193 1.00 97.19 119 GLY A O 1
ATOM 941 N N . LEU A 1 120 ? 7.703 -3.549 5.371 1.00 95.31 120 LEU A N 1
ATOM 942 C CA . LEU A 1 120 ? 7.002 -2.427 6.002 1.00 95.31 120 LEU A CA 1
ATOM 943 C C . LEU A 1 120 ? 5.607 -2.847 6.486 1.00 95.31 120 LEU A C 1
ATOM 945 O O . LEU A 1 120 ? 5.283 -2.615 7.647 1.00 95.31 120 LEU A O 1
ATOM 949 N N . VAL A 1 121 ? 4.823 -3.514 5.632 1.00 96.19 121 VAL A N 1
ATOM 950 C CA . VAL A 1 121 ? 3.477 -4.016 5.972 1.00 96.19 121 VAL A CA 1
ATOM 951 C C . VAL A 1 121 ? 3.527 -5.058 7.095 1.00 96.19 121 VAL A C 1
ATOM 953 O O . VAL A 1 121 ? 2.689 -5.057 7.995 1.00 96.19 121 VAL A O 1
ATOM 956 N N . MET A 1 122 ? 4.530 -5.937 7.085 1.00 96.88 122 MET A N 1
ATOM 957 C CA . MET A 1 122 ? 4.721 -6.926 8.143 1.00 96.88 122 MET A CA 1
ATOM 958 C C . MET A 1 122 ? 5.053 -6.250 9.483 1.00 96.88 122 MET A C 1
ATOM 960 O O . MET A 1 122 ? 4.447 -6.574 10.502 1.00 96.88 122 MET A O 1
ATOM 964 N N . VAL A 1 123 ? 5.981 -5.288 9.506 1.00 95.69 123 VAL A N 1
ATOM 965 C CA . VAL A 1 123 ? 6.343 -4.562 10.734 1.00 95.69 123 VAL A CA 1
ATOM 966 C C . VAL A 1 123 ? 5.150 -3.780 11.278 1.00 95.69 123 VAL A C 1
ATOM 968 O O . VAL A 1 123 ? 4.874 -3.852 12.474 1.00 95.69 123 VAL A O 1
ATOM 971 N N . THR A 1 124 ? 4.409 -3.072 10.427 1.00 94.38 124 THR A N 1
ATOM 972 C CA . THR A 1 124 ? 3.244 -2.290 10.863 1.00 94.38 124 THR A CA 1
ATOM 973 C C . THR A 1 124 ? 2.117 -3.183 11.373 1.00 94.38 124 THR A C 1
ATOM 975 O O . THR A 1 124 ? 1.539 -2.869 12.411 1.00 94.38 124 THR A O 1
ATOM 978 N N . GLY A 1 125 ? 1.862 -4.330 10.732 1.00 95.56 125 GLY A N 1
ATOM 979 C CA . GLY A 1 125 ? 0.910 -5.332 11.221 1.00 95.56 125 GLY A CA 1
ATOM 980 C C . GLY A 1 125 ? 1.309 -5.905 12.585 1.00 95.56 125 GLY A C 1
ATOM 981 O O . GLY A 1 125 ? 0.475 -6.005 13.484 1.00 95.56 125 GLY A O 1
ATOM 982 N N . PHE A 1 126 ? 2.597 -6.203 12.794 1.00 94.81 126 PHE A N 1
ATOM 983 C CA . PHE A 1 126 ? 3.098 -6.656 14.097 1.00 94.81 126 PHE A CA 1
ATOM 984 C C . PHE A 1 126 ? 2.933 -5.584 15.182 1.00 94.81 126 PHE A C 1
ATOM 986 O O . PHE A 1 126 ? 2.420 -5.879 16.261 1.00 94.81 126 PHE A O 1
ATOM 993 N N . LEU A 1 127 ? 3.310 -4.334 14.889 1.00 93.62 127 LEU A N 1
ATOM 994 C CA . LEU A 1 127 ? 3.126 -3.206 15.806 1.00 93.62 127 LEU A CA 1
ATOM 995 C C . LEU A 1 127 ? 1.647 -2.989 16.148 1.00 93.62 127 LEU A C 1
ATOM 997 O O . LEU A 1 127 ? 1.337 -2.740 17.310 1.00 93.62 127 LEU A O 1
ATOM 1001 N N . GLY A 1 128 ? 0.743 -3.144 15.177 1.00 94.50 128 GLY A N 1
ATOM 1002 C CA . GLY A 1 128 ? -0.702 -3.084 15.395 1.00 94.50 128 GLY A CA 1
ATOM 1003 C C . GLY A 1 128 ? -1.199 -4.187 16.328 1.00 94.50 128 GLY A C 1
ATOM 1004 O O . GLY A 1 128 ? -1.862 -3.898 17.322 1.00 94.50 128 GLY A O 1
ATOM 1005 N N . CYS A 1 129 ? -0.805 -5.443 16.092 1.00 94.00 129 CYS A N 1
ATOM 1006 C CA . CYS A 1 129 ? -1.123 -6.552 16.997 1.00 94.00 129 CYS A CA 1
ATOM 1007 C C . CYS A 1 129 ? -0.584 -6.307 18.416 1.00 94.00 129 CYS A C 1
ATOM 1009 O O . CYS A 1 129 ? -1.309 -6.490 19.394 1.00 94.00 129 CYS A O 1
ATOM 1011 N N . CYS A 1 130 ? 0.666 -5.853 18.549 1.00 93.38 130 CYS A N 1
ATOM 1012 C CA . CYS A 1 130 ? 1.257 -5.520 19.845 1.00 93.38 130 CYS A CA 1
ATOM 1013 C C . CYS A 1 130 ? 0.535 -4.360 20.542 1.00 93.38 130 CYS A C 1
ATOM 1015 O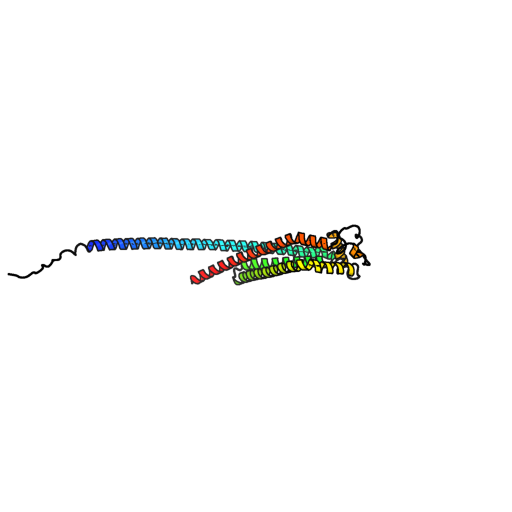 O . CYS A 1 130 ? 0.359 -4.411 21.758 1.00 93.38 130 CYS A O 1
ATOM 1017 N N . ALA A 1 131 ? 0.117 -3.330 19.802 1.00 93.62 131 ALA A N 1
ATOM 1018 C CA . ALA A 1 131 ? -0.626 -2.200 20.348 1.00 93.62 131 ALA A CA 1
ATOM 1019 C C . ALA A 1 131 ? -1.984 -2.639 20.912 1.00 93.62 131 ALA A C 1
ATOM 1021 O O . ALA A 1 131 ? -2.335 -2.239 22.020 1.00 93.62 131 ALA A O 1
ATOM 1022 N N . VAL A 1 132 ? -2.695 -3.514 20.192 1.00 92.94 132 VAL A N 1
ATOM 1023 C CA . VAL A 1 132 ? -3.987 -4.071 20.623 1.00 92.94 132 VAL A CA 1
ATOM 1024 C C . VAL A 1 132 ? -3.833 -4.998 21.833 1.00 92.94 132 VAL A C 1
ATOM 1026 O O . VAL A 1 132 ? -4.642 -4.926 22.748 1.00 92.94 132 VAL A O 1
ATOM 1029 N N . ILE A 1 133 ? -2.795 -5.844 21.881 1.00 90.94 133 ILE A N 1
ATOM 1030 C CA . ILE A 1 133 ? -2.560 -6.753 23.021 1.00 90.94 133 ILE A CA 1
ATOM 1031 C C . ILE A 1 133 ? -2.160 -5.986 24.283 1.00 90.94 133 ILE A C 1
ATOM 1033 O O . ILE A 1 133 ? -2.553 -6.367 25.381 1.00 90.94 133 ILE A O 1
ATOM 1037 N N . ARG A 1 134 ? -1.330 -4.945 24.145 1.00 88.94 134 ARG A N 1
ATOM 1038 C CA . ARG A 1 134 ? -0.821 -4.198 25.302 1.00 88.94 134 ARG A CA 1
ATOM 1039 C C . ARG A 1 134 ? -1.872 -3.299 25.937 1.00 88.94 134 ARG A C 1
ATOM 1041 O O . ARG A 1 134 ? -1.651 -2.908 27.075 1.00 88.94 134 ARG A O 1
ATOM 1048 N N . GLU A 1 135 ? -2.914 -2.910 25.198 1.00 85.12 135 GLU A N 1
ATOM 1049 C CA . GLU A 1 135 ? -3.984 -1.992 25.641 1.00 85.12 135 GLU A CA 1
ATOM 1050 C C . GLU A 1 135 ? -3.463 -0.660 26.221 1.00 85.12 135 GLU A C 1
ATOM 1052 O O . GLU A 1 135 ? -4.175 0.107 26.857 1.00 85.12 135 GLU A O 1
ATOM 1057 N N . GLN A 1 136 ? -2.193 -0.334 25.961 1.00 85.62 136 GLN A N 1
ATOM 1058 C CA . GLN A 1 136 ? -1.554 0.878 26.448 1.00 85.62 136 GLN A CA 1
ATOM 1059 C C . GLN A 1 136 ? -1.793 2.017 25.464 1.00 85.62 136 GLN A C 1
ATOM 1061 O O . GLN A 1 136 ? -1.361 1.952 24.308 1.00 85.62 136 GLN A O 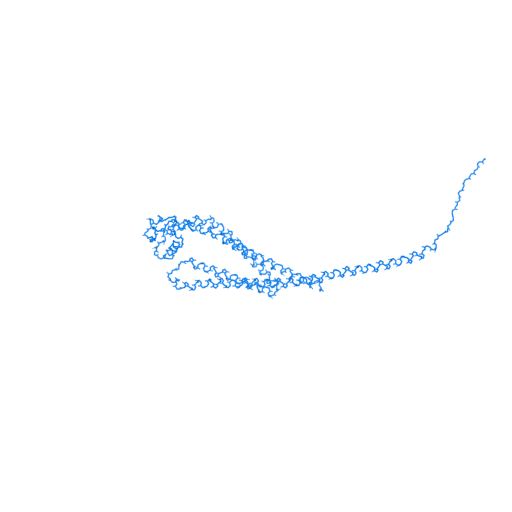1
ATOM 1066 N N . ARG A 1 137 ? -2.369 3.117 25.960 1.00 85.88 137 ARG A N 1
ATOM 1067 C CA . ARG A 1 137 ? -2.666 4.342 25.195 1.00 85.88 137 ARG A CA 1
ATOM 1068 C C . ARG A 1 137 ? -1.492 4.836 24.359 1.00 85.88 137 ARG A C 1
ATOM 1070 O O . ARG A 1 137 ? -1.656 5.173 23.193 1.00 85.88 137 ARG A O 1
ATOM 1077 N N . SER A 1 138 ? -0.290 4.838 24.935 1.00 88.00 138 SER A N 1
ATOM 1078 C CA . SER A 1 138 ? 0.918 5.268 24.226 1.00 88.00 138 SER A CA 1
ATOM 1079 C C . SER A 1 138 ? 1.262 4.352 23.044 1.00 88.00 138 SER A C 1
ATOM 1081 O O . SER A 1 138 ? 1.614 4.855 21.982 1.00 88.00 138 SER A O 1
ATOM 1083 N N . CYS A 1 139 ? 1.096 3.030 23.177 1.00 90.62 139 CYS A N 1
ATOM 1084 C CA . CYS A 1 139 ? 1.347 2.088 22.081 1.00 90.62 139 CYS A CA 1
ATOM 1085 C C . CYS A 1 139 ? 0.311 2.240 20.962 1.00 90.62 139 CYS A C 1
ATOM 1087 O O . CYS A 1 139 ? 0.668 2.240 19.786 1.00 90.62 139 CYS A O 1
ATOM 1089 N N . LEU A 1 140 ? -0.960 2.413 21.328 1.00 91.31 140 LEU A N 1
ATOM 1090 C CA . LEU A 1 140 ? -2.055 2.589 20.378 1.00 91.31 140 LEU A CA 1
ATOM 1091 C C . LEU A 1 140 ? -1.971 3.941 19.650 1.00 91.31 140 LEU A C 1
ATOM 1093 O O . LEU A 1 140 ? -2.145 4.006 18.436 1.00 91.31 140 LEU A O 1
ATOM 1097 N N . SER A 1 141 ? -1.600 5.002 20.370 1.00 92.12 141 SER A N 1
ATOM 1098 C CA . SER A 1 141 ? -1.329 6.329 19.807 1.00 92.12 141 SER A CA 1
ATOM 1099 C C . SER A 1 141 ? -0.090 6.339 18.905 1.00 92.12 141 SER A C 1
ATOM 1101 O O . SER A 1 141 ? -0.117 6.933 17.825 1.00 92.12 141 SER A O 1
ATOM 1103 N N . ALA A 1 142 ? 0.980 5.631 19.284 1.00 92.81 142 ALA A N 1
ATOM 1104 C CA . ALA A 1 142 ? 2.150 5.455 18.426 1.00 92.81 142 ALA A CA 1
ATOM 1105 C C . ALA A 1 142 ? 1.783 4.715 17.131 1.00 92.81 142 ALA A C 1
ATOM 1107 O O . ALA A 1 142 ? 2.156 5.162 16.050 1.00 92.81 142 ALA A O 1
ATOM 1108 N N . TYR A 1 143 ? 0.993 3.640 17.221 1.00 94.81 143 TYR A N 1
ATOM 1109 C CA . TYR A 1 143 ? 0.490 2.919 16.051 1.00 94.81 143 TYR A CA 1
ATOM 1110 C C . TYR A 1 143 ? -0.379 3.812 15.148 1.00 94.81 143 TYR A C 1
ATOM 1112 O O . TYR A 1 143 ? -0.130 3.883 13.945 1.00 94.81 143 TYR A O 1
ATOM 1120 N N . PHE A 1 144 ? -1.321 4.571 15.717 1.00 95.44 144 PHE A N 1
ATOM 1121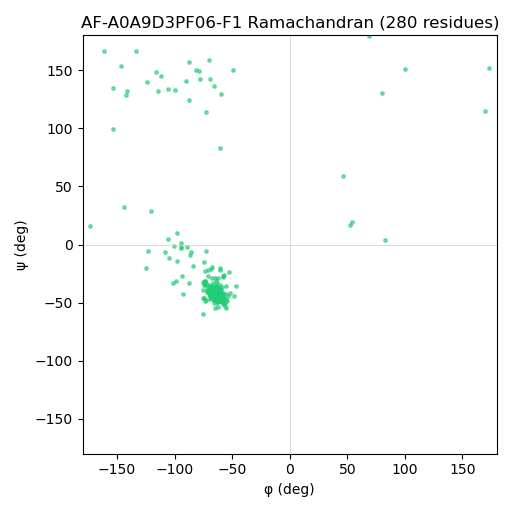 C CA . PHE A 1 144 ? -2.117 5.556 14.976 1.00 95.44 144 PHE A CA 1
ATOM 1122 C C . PHE A 1 144 ? -1.237 6.608 14.279 1.00 95.44 144 PHE A C 1
ATOM 1124 O O . PHE A 1 144 ? -1.421 6.897 13.098 1.00 95.44 144 PHE A O 1
ATOM 1131 N N . SER A 1 145 ? -0.228 7.127 14.981 1.00 95.31 145 SER A N 1
ATOM 1132 C CA . SER A 1 145 ? 0.734 8.088 14.428 1.00 95.31 145 SER A CA 1
ATOM 1133 C C . SER A 1 145 ? 1.538 7.488 13.269 1.00 95.31 145 SER A C 1
ATOM 1135 O O . SER A 1 145 ? 1.754 8.155 12.257 1.00 95.31 145 SER A O 1
ATOM 1137 N N . CYS A 1 146 ? 1.939 6.215 13.369 1.00 94.31 146 CYS A N 1
ATOM 1138 C CA . CYS A 1 146 ? 2.586 5.491 12.275 1.00 94.31 146 CYS A CA 1
ATOM 1139 C C . CYS A 1 146 ? 1.662 5.331 11.059 1.00 94.31 146 CYS A C 1
ATOM 1141 O O . CYS A 1 146 ? 2.114 5.557 9.938 1.00 94.31 146 CYS A O 1
ATOM 1143 N N . LEU A 1 147 ? 0.383 4.985 11.256 1.00 94.06 147 LEU A N 1
ATOM 1144 C CA . LEU A 1 147 ? -0.588 4.887 10.158 1.00 94.06 147 LEU A CA 1
ATOM 1145 C C . LEU A 1 147 ? -0.765 6.228 9.439 1.00 94.06 147 LEU A C 1
ATOM 1147 O O . LEU A 1 147 ? -0.745 6.265 8.212 1.00 94.06 147 LEU A O 1
ATOM 1151 N N . LEU A 1 148 ? -0.873 7.331 10.186 1.00 95.31 148 LEU A N 1
ATOM 1152 C CA . LEU A 1 148 ? -0.954 8.668 9.597 1.00 95.31 148 LEU A CA 1
ATOM 1153 C C . LEU A 1 148 ? 0.302 9.027 8.800 1.00 95.31 148 LEU A C 1
ATOM 1155 O O . LEU A 1 148 ? 0.195 9.557 7.697 1.00 95.31 148 LEU A O 1
ATOM 1159 N N . LEU A 1 149 ? 1.491 8.725 9.327 1.00 95.88 149 LEU A N 1
ATOM 1160 C CA . LEU A 1 149 ? 2.743 8.986 8.617 1.00 95.88 149 LEU A CA 1
ATOM 1161 C C . LEU A 1 149 ? 2.812 8.215 7.293 1.00 95.88 149 LEU A C 1
ATOM 1163 O O . LEU A 1 149 ? 3.200 8.785 6.276 1.00 95.88 149 LEU A O 1
ATOM 1167 N N . ILE A 1 150 ? 2.413 6.941 7.293 1.00 95.44 150 ILE A N 1
ATOM 1168 C CA . ILE A 1 150 ? 2.389 6.122 6.076 1.00 95.44 150 ILE A CA 1
ATOM 1169 C C . ILE A 1 150 ? 1.383 6.692 5.075 1.00 95.44 150 ILE A C 1
ATOM 1171 O O . ILE A 1 150 ? 1.742 6.858 3.916 1.00 95.44 150 ILE A O 1
ATOM 1175 N N . PHE A 1 151 ? 0.185 7.083 5.515 1.00 96.25 151 PHE A N 1
ATOM 1176 C CA . PHE A 1 151 ? -0.807 7.715 4.642 1.00 96.25 151 PHE A CA 1
ATOM 1177 C C . PHE A 1 151 ? -0.270 8.992 3.977 1.00 96.25 151 PHE A C 1
ATOM 1179 O O . PHE A 1 151 ? -0.465 9.212 2.783 1.00 96.25 151 PHE A O 1
ATOM 1186 N N . LEU A 1 152 ? 0.457 9.833 4.723 1.00 96.69 152 LEU A N 1
ATOM 1187 C CA . LEU A 1 152 ? 1.089 11.032 4.164 1.00 96.69 152 LEU A CA 1
ATOM 1188 C C . LEU A 1 152 ? 2.168 10.683 3.131 1.00 96.69 152 LEU A C 1
ATOM 1190 O O . LEU A 1 152 ? 2.249 11.336 2.091 1.00 96.69 152 LEU A O 1
ATOM 1194 N N . ILE A 1 153 ? 2.978 9.654 3.395 1.00 95.50 153 ILE A N 1
ATOM 1195 C CA . ILE A 1 153 ? 3.985 9.167 2.445 1.00 95.50 153 ILE A CA 1
ATOM 1196 C C . ILE A 1 153 ? 3.311 8.626 1.181 1.00 95.50 153 ILE A C 1
ATOM 1198 O O . ILE A 1 153 ? 3.752 8.955 0.083 1.00 95.50 153 ILE A O 1
ATOM 1202 N N . GLU A 1 154 ? 2.237 7.847 1.309 1.00 94.56 154 GLU A N 1
ATOM 1203 C CA . GLU A 1 154 ? 1.470 7.316 0.177 1.00 94.56 154 GLU A CA 1
ATOM 1204 C C . GLU A 1 154 ? 0.817 8.430 -0.641 1.00 94.56 154 GLU A C 1
ATOM 1206 O O . GLU A 1 154 ? 0.884 8.408 -1.870 1.00 94.56 154 GLU A O 1
ATOM 1211 N N . LEU A 1 155 ? 0.257 9.448 0.018 1.00 95.81 155 LEU A N 1
ATOM 1212 C CA . LEU A 1 155 ? -0.302 10.622 -0.645 1.00 95.81 155 LEU A CA 1
ATOM 1213 C C . LEU A 1 155 ? 0.775 11.363 -1.447 1.00 95.81 155 LEU A C 1
ATOM 1215 O O . LEU A 1 155 ? 0.573 11.660 -2.624 1.00 95.81 155 LEU A O 1
ATOM 1219 N N . VAL A 1 156 ? 1.935 11.630 -0.837 1.00 96.62 156 VAL A N 1
ATOM 1220 C CA . VAL A 1 156 ? 3.067 12.270 -1.524 1.00 96.62 156 VAL A CA 1
ATOM 1221 C C . VAL A 1 156 ? 3.558 11.398 -2.677 1.00 96.62 156 VAL A C 1
ATOM 1223 O O . VAL A 1 156 ? 3.759 11.914 -3.773 1.00 96.62 156 VAL A O 1
ATOM 1226 N N . ALA A 1 157 ? 3.706 10.089 -2.475 1.00 93.38 157 ALA A N 1
ATOM 1227 C CA . ALA A 1 157 ? 4.119 9.155 -3.515 1.00 93.38 157 ALA A CA 1
ATOM 1228 C C . ALA A 1 157 ? 3.119 9.114 -4.679 1.00 93.38 157 ALA A C 1
ATOM 1230 O O . ALA A 1 157 ? 3.539 9.135 -5.831 1.00 93.38 157 ALA A O 1
ATOM 1231 N N . GLY A 1 158 ? 1.812 9.126 -4.404 1.00 93.62 158 GLY A N 1
ATOM 1232 C CA . GLY A 1 158 ? 0.758 9.180 -5.416 1.00 93.62 158 GLY A CA 1
ATOM 1233 C C . GLY A 1 158 ? 0.767 10.491 -6.206 1.00 93.62 158 GLY A C 1
ATOM 1234 O O . GLY A 1 158 ? 0.703 10.473 -7.436 1.00 93.62 158 GLY A O 1
ATOM 1235 N N . VAL A 1 159 ? 0.924 11.632 -5.524 1.00 94.12 159 VAL A N 1
ATOM 1236 C CA . VAL A 1 159 ? 1.055 12.947 -6.175 1.00 94.12 159 VAL A CA 1
ATOM 1237 C C . VAL A 1 159 ? 2.320 13.006 -7.030 1.00 94.12 159 VAL A C 1
ATOM 1239 O O . VAL A 1 159 ? 2.257 13.424 -8.186 1.00 94.12 159 VAL A O 1
ATOM 1242 N N . LEU A 1 160 ? 3.459 12.552 -6.499 1.00 91.88 160 LEU A N 1
ATOM 1243 C CA . LEU A 1 160 ? 4.710 12.470 -7.248 1.00 91.88 160 LEU A CA 1
ATOM 1244 C C . LEU A 1 160 ? 4.568 11.532 -8.444 1.00 91.88 160 LEU A C 1
ATOM 1246 O O . LEU A 1 160 ? 4.993 11.906 -9.526 1.00 91.88 160 LEU A O 1
ATOM 1250 N N . ALA A 1 161 ? 3.937 10.367 -8.300 1.00 89.25 161 ALA A N 1
ATOM 1251 C CA . ALA A 1 161 ? 3.702 9.446 -9.407 1.00 89.25 161 ALA A CA 1
ATOM 1252 C C . ALA A 1 161 ? 2.844 10.085 -10.508 1.00 89.25 161 ALA A C 1
ATOM 1254 O O . ALA A 1 161 ? 3.173 9.945 -11.681 1.00 89.25 161 ALA A O 1
ATOM 1255 N N . TYR A 1 162 ? 1.802 10.844 -10.152 1.00 88.94 162 TYR A N 1
ATOM 1256 C CA . TYR A 1 162 ? 0.978 11.578 -11.117 1.00 88.94 162 TYR A CA 1
ATOM 1257 C C . TYR A 1 162 ? 1.767 12.679 -11.842 1.00 88.94 162 TYR A C 1
ATOM 1259 O O . TYR A 1 162 ? 1.732 12.768 -13.071 1.00 88.94 162 TYR A O 1
ATOM 1267 N N . VAL A 1 163 ? 2.514 13.500 -11.094 1.00 89.00 163 VAL A N 1
ATOM 1268 C CA . VAL A 1 163 ? 3.343 14.576 -11.664 1.00 89.00 163 VAL A CA 1
ATOM 1269 C C . VAL A 1 163 ? 4.451 13.999 -12.538 1.00 89.00 163 VAL A C 1
ATOM 1271 O O . VAL A 1 163 ? 4.653 14.470 -13.657 1.00 89.00 163 VAL A O 1
ATOM 1274 N N . TYR A 1 164 ? 5.151 12.972 -12.053 1.00 82.69 164 TYR A N 1
ATOM 1275 C CA . TYR A 1 164 ? 6.187 12.300 -12.816 1.00 82.69 164 TYR A CA 1
ATOM 1276 C C . TYR A 1 164 ? 5.599 11.632 -14.037 1.00 82.69 164 TYR A C 1
ATOM 1278 O O . TYR A 1 164 ? 6.167 11.863 -15.079 1.00 82.69 164 TYR A O 1
ATOM 1286 N N . TYR A 1 165 ? 4.472 10.916 -13.981 1.00 82.62 165 TYR A N 1
ATOM 1287 C CA . TYR A 1 165 ? 3.847 10.308 -15.165 1.00 82.62 165 TYR A CA 1
ATOM 1288 C C . TYR A 1 165 ? 3.608 11.328 -16.290 1.00 82.62 165 TYR A C 1
ATOM 1290 O O . TYR A 1 165 ? 3.975 11.075 -17.435 1.00 82.62 165 TYR A O 1
ATOM 1298 N N . GLN A 1 166 ? 3.097 12.517 -15.947 1.00 82.06 166 GLN A N 1
ATOM 1299 C CA . GLN A 1 166 ? 2.878 13.615 -16.900 1.00 82.06 166 GLN A CA 1
ATOM 1300 C C . GLN A 1 166 ? 4.177 14.167 -17.511 1.00 82.06 166 GLN A C 1
ATOM 1302 O O . GLN A 1 166 ? 4.164 14.697 -18.615 1.00 82.06 166 GLN A O 1
ATOM 1307 N N . ARG A 1 167 ? 5.300 14.089 -16.790 1.00 81.44 167 ARG A N 1
ATOM 1308 C CA . ARG A 1 167 ? 6.623 14.536 -17.269 1.00 81.44 167 ARG A CA 1
ATOM 1309 C C . ARG A 1 167 ? 7.435 13.409 -17.904 1.00 81.44 167 ARG A C 1
ATOM 1311 O O . ARG A 1 167 ? 8.273 13.664 -18.765 1.00 81.44 167 ARG A O 1
ATOM 1318 N N . LEU A 1 168 ? 7.180 12.174 -17.476 1.00 72.12 168 LEU A N 1
ATOM 1319 C CA . LEU A 1 168 ? 7.900 10.970 -17.846 1.00 72.12 168 LEU A CA 1
ATOM 1320 C C . LEU A 1 168 ? 7.745 10.755 -19.337 1.00 72.12 168 LEU A C 1
ATOM 1322 O O . LEU A 1 168 ? 8.726 10.412 -19.964 1.00 72.12 168 LEU A O 1
ATOM 1326 N N . SER A 1 169 ? 6.561 10.984 -19.909 1.00 72.44 169 SER A N 1
ATOM 1327 C CA . SER A 1 169 ? 6.314 10.721 -21.327 1.00 72.44 169 SER A CA 1
ATOM 1328 C C . SER A 1 169 ? 7.359 11.364 -22.237 1.00 72.44 169 SER A C 1
ATOM 1330 O O . SER A 1 169 ? 7.841 10.690 -23.132 1.00 72.44 169 SER A O 1
ATOM 1332 N N . ASP A 1 170 ? 7.792 12.603 -21.997 1.00 80.38 170 ASP A N 1
ATOM 1333 C CA . ASP A 1 170 ? 8.723 13.293 -22.905 1.00 80.38 170 ASP A CA 1
ATOM 1334 C C . ASP A 1 170 ? 10.198 13.105 -22.513 1.00 80.38 170 ASP A C 1
ATOM 1336 O O . ASP A 1 170 ? 11.040 12.807 -23.365 1.00 80.38 170 ASP A O 1
ATOM 1340 N N . GLU A 1 171 ? 10.514 13.190 -21.218 1.00 79.06 171 GLU A N 1
ATOM 1341 C CA . GLU A 1 171 ? 11.866 12.940 -20.694 1.00 79.06 171 GLU A CA 1
ATOM 1342 C C . GLU A 1 171 ? 12.292 11.485 -20.937 1.00 79.06 171 GLU A C 1
ATOM 1344 O O . GLU A 1 171 ? 13.379 11.221 -21.454 1.00 79.06 171 GLU A O 1
ATOM 1349 N N . LEU A 1 172 ? 11.410 10.523 -20.642 1.00 75.69 172 LEU A N 1
ATOM 1350 C CA . LEU A 1 172 ? 11.656 9.101 -20.871 1.00 75.69 172 LEU A CA 1
ATOM 1351 C C . LEU A 1 172 ? 11.828 8.820 -22.358 1.00 75.69 172 LEU A C 1
ATOM 1353 O O . LEU A 1 172 ? 12.711 8.044 -22.695 1.00 75.69 172 LEU A O 1
ATOM 1357 N N . LYS A 1 173 ? 11.050 9.454 -23.249 1.00 77.81 173 LYS A N 1
ATOM 1358 C CA . LYS A 1 173 ? 11.213 9.313 -24.707 1.00 77.81 173 LYS A CA 1
ATOM 1359 C C . LYS A 1 173 ? 12.615 9.678 -25.153 1.00 77.81 173 LYS A C 1
ATOM 1361 O O . LYS A 1 173 ? 13.261 8.918 -25.876 1.00 77.81 173 LYS A O 1
ATOM 1366 N N . GLN A 1 174 ? 13.085 10.841 -24.717 1.00 81.00 174 GLN A N 1
ATOM 1367 C CA . GLN A 1 174 ? 14.390 11.344 -25.108 1.00 81.00 174 GLN A CA 1
ATOM 1368 C C . GLN A 1 174 ? 15.513 10.510 -24.481 1.00 81.00 174 GLN A C 1
ATOM 1370 O O . GLN A 1 174 ? 16.453 10.126 -25.180 1.00 81.00 174 GLN A O 1
ATOM 1375 N N . HIS A 1 175 ? 15.384 10.160 -23.200 1.00 81.25 175 HIS A N 1
ATOM 1376 C CA . HIS A 1 175 ? 16.384 9.378 -22.480 1.00 81.25 175 HIS A CA 1
ATOM 1377 C C . HIS A 1 175 ? 16.444 7.920 -22.955 1.00 81.25 175 HIS A C 1
ATOM 1379 O O . HIS A 1 175 ? 17.541 7.382 -23.099 1.00 81.25 175 HIS A O 1
ATOM 1385 N N . LEU A 1 176 ? 15.303 7.284 -23.257 1.00 78.69 176 LEU A N 1
ATOM 1386 C CA . LEU A 1 176 ? 15.246 5.952 -23.873 1.00 78.69 176 LEU A CA 1
ATOM 1387 C C . LEU A 1 176 ? 15.887 5.968 -25.248 1.00 78.69 176 LEU A C 1
ATOM 1389 O O . LEU A 1 176 ? 16.713 5.103 -25.513 1.00 78.69 176 LEU A O 1
ATOM 1393 N N . ASN A 1 177 ? 15.555 6.945 -26.094 1.00 84.12 177 ASN A N 1
ATOM 1394 C CA . ASN A 1 177 ? 16.099 6.997 -27.445 1.00 84.12 177 ASN A CA 1
ATOM 1395 C C . ASN A 1 177 ? 17.622 7.156 -27.416 1.00 84.12 177 ASN A C 1
ATOM 1397 O O . ASN A 1 177 ? 18.351 6.376 -28.028 1.00 84.12 177 ASN A O 1
ATOM 1401 N N . GLN A 1 178 ? 18.118 8.109 -26.622 1.00 84.06 178 GLN A N 1
ATOM 1402 C CA . GLN A 1 178 ? 19.553 8.317 -26.438 1.00 84.06 178 GLN A CA 1
ATOM 1403 C C . GLN A 1 178 ? 20.229 7.093 -25.816 1.00 84.06 178 GLN A C 1
ATOM 1405 O O . GLN A 1 178 ? 21.280 6.668 -26.285 1.00 84.06 178 GLN A O 1
ATOM 1410 N N . THR A 1 179 ? 19.631 6.487 -24.789 1.00 82.19 179 THR A N 1
ATOM 1411 C CA . THR A 1 179 ? 20.230 5.330 -24.116 1.00 82.19 179 THR A CA 1
ATOM 1412 C C . THR A 1 179 ? 20.249 4.104 -25.022 1.00 82.19 179 THR A C 1
ATOM 1414 O O . THR A 1 179 ? 21.270 3.426 -25.083 1.00 82.19 179 THR A O 1
ATOM 1417 N N . MET A 1 180 ? 19.167 3.835 -25.755 1.00 81.25 180 MET A N 1
ATOM 1418 C CA . MET A 1 180 ? 19.098 2.741 -26.723 1.00 81.25 180 MET A CA 1
ATOM 1419 C C . MET A 1 180 ? 20.114 2.935 -27.839 1.00 81.25 180 MET A C 1
ATOM 1421 O O . MET A 1 180 ? 20.931 2.058 -28.072 1.00 81.25 180 MET A O 1
ATOM 1425 N N . THR A 1 181 ? 20.117 4.082 -28.510 1.00 81.62 181 THR A N 1
ATOM 1426 C CA . THR A 1 181 ? 20.968 4.266 -29.695 1.00 81.62 181 THR A CA 1
ATOM 1427 C C . THR A 1 181 ? 22.446 4.418 -29.345 1.00 81.62 181 THR A C 1
ATOM 1429 O O . THR A 1 181 ? 23.299 3.918 -30.080 1.00 81.62 181 THR A O 1
ATOM 1432 N N . ALA A 1 182 ? 22.768 5.064 -28.218 1.00 83.69 182 ALA A N 1
ATOM 1433 C CA . ALA A 1 182 ? 24.148 5.323 -27.829 1.00 83.69 182 ALA A CA 1
ATOM 1434 C C . ALA A 1 182 ? 24.779 4.183 -27.027 1.00 83.69 182 ALA A C 1
ATOM 1436 O O . ALA A 1 182 ? 25.980 3.983 -27.151 1.00 83.69 182 ALA A O 1
ATOM 1437 N N . ASN A 1 183 ? 24.030 3.452 -26.193 1.00 84.88 183 ASN A N 1
ATOM 1438 C CA . ASN A 1 183 ? 24.614 2.482 -25.254 1.00 84.88 183 ASN A CA 1
ATOM 1439 C C . ASN A 1 183 ? 24.370 1.011 -25.618 1.00 84.88 183 ASN A C 1
ATOM 1441 O O . ASN A 1 183 ? 24.935 0.138 -24.958 1.00 84.88 183 ASN A O 1
ATOM 1445 N N . TYR A 1 184 ? 23.563 0.726 -26.642 1.00 85.12 184 TYR A N 1
ATOM 1446 C CA . TYR A 1 184 ? 23.330 -0.640 -27.106 1.00 85.12 184 TYR A CA 1
ATOM 1447 C C . TYR A 1 184 ? 24.601 -1.264 -27.687 1.00 85.12 184 TYR A C 1
ATOM 1449 O O . TYR A 1 184 ? 25.345 -0.609 -28.415 1.00 85.12 184 TYR A O 1
ATOM 1457 N N . ALA A 1 185 ? 24.848 -2.5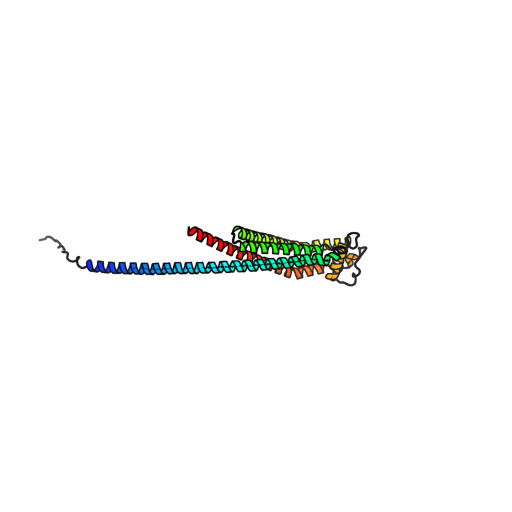25 -27.320 1.00 84.38 185 ALA A N 1
ATOM 1458 C CA . ALA A 1 185 ? 26.017 -3.323 -27.702 1.00 84.38 185 ALA A CA 1
ATOM 1459 C C . ALA A 1 185 ? 27.386 -2.677 -27.395 1.00 84.38 185 ALA A C 1
ATOM 1461 O O . ALA A 1 185 ? 28.412 -3.088 -27.933 1.00 84.38 185 ALA A O 1
ATOM 1462 N N . GLN A 1 186 ? 27.435 -1.686 -26.496 1.00 84.44 186 GLN A N 1
ATOM 1463 C CA . GLN A 1 186 ? 28.702 -1.097 -26.077 1.00 84.44 186 GLN A CA 1
ATOM 1464 C C . GLN A 1 186 ? 29.446 -1.985 -25.063 1.00 84.44 186 GLN A C 1
ATOM 1466 O O . GLN A 1 186 ? 28.821 -2.538 -24.151 1.00 84.44 186 GLN A O 1
ATOM 1471 N N . PRO A 1 187 ? 30.790 -2.061 -25.145 1.00 82.44 187 PRO A N 1
ATOM 1472 C CA . PRO A 1 187 ? 31.594 -2.833 -24.204 1.00 82.44 187 PRO A CA 1
ATOM 1473 C C . PRO A 1 187 ? 31.404 -2.318 -22.769 1.00 82.44 187 PRO A C 1
ATOM 1475 O O . PRO A 1 187 ? 31.506 -1.119 -22.506 1.00 82.44 187 PRO A O 1
ATOM 1478 N N . GLY A 1 188 ? 31.109 -3.230 -21.837 1.00 81.12 188 GLY A N 1
ATOM 1479 C CA . GLY A 1 188 ? 30.836 -2.907 -20.431 1.00 81.12 188 GLY A CA 1
ATOM 1480 C C . GLY A 1 188 ? 29.401 -2.451 -20.133 1.00 81.12 188 GLY A C 1
ATOM 1481 O O . GLY A 1 188 ? 29.107 -2.116 -18.987 1.00 81.12 188 GLY A O 1
ATOM 1482 N N . LYS A 1 189 ? 28.497 -2.447 -21.126 1.00 80.69 189 LYS A N 1
ATOM 1483 C CA . LYS A 1 189 ? 27.079 -2.053 -20.981 1.00 80.69 189 LYS A CA 1
ATOM 1484 C C . LYS A 1 189 ? 26.096 -3.169 -21.356 1.00 80.69 189 LYS A C 1
ATOM 1486 O O . LYS A 1 189 ? 24.958 -2.904 -21.740 1.00 80.69 189 LYS A O 1
ATOM 1491 N N . ASP A 1 190 ? 26.494 -4.427 -21.180 1.00 80.12 190 ASP A N 1
ATOM 1492 C CA . ASP A 1 190 ? 25.683 -5.602 -21.540 1.00 80.12 190 ASP A CA 1
ATOM 1493 C C . ASP A 1 190 ? 24.316 -5.652 -20.838 1.00 80.12 190 ASP A C 1
ATOM 1495 O O . ASP A 1 190 ? 23.354 -6.211 -21.367 1.00 80.12 190 ASP A O 1
ATOM 1499 N N . SER 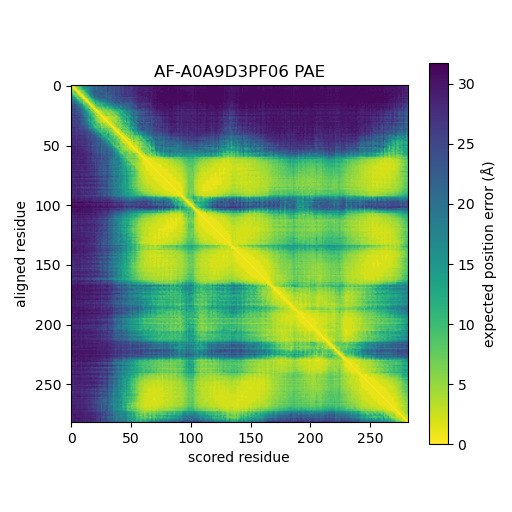A 1 191 ? 24.212 -5.055 -19.646 1.00 74.50 191 SER A N 1
ATOM 1500 C CA . SER A 1 191 ? 22.954 -4.914 -18.906 1.00 74.50 191 SER A CA 1
ATOM 1501 C C . SER A 1 191 ? 21.933 -4.041 -19.641 1.00 74.50 191 SER A C 1
ATOM 1503 O O . SER A 1 191 ? 20.741 -4.347 -19.602 1.00 74.50 191 SER A O 1
ATOM 1505 N N . ILE A 1 192 ? 22.393 -2.999 -20.345 1.00 79.94 192 ILE A N 1
ATOM 1506 C CA . ILE A 1 192 ? 21.551 -2.108 -21.150 1.00 79.94 192 ILE A CA 1
ATOM 1507 C C . ILE A 1 192 ? 21.092 -2.844 -22.405 1.00 79.94 192 ILE A C 1
ATOM 1509 O O . ILE A 1 192 ? 19.895 -2.879 -22.667 1.00 79.94 192 ILE A O 1
ATOM 1513 N N . THR A 1 193 ? 22.000 -3.507 -23.127 1.00 82.75 193 THR A N 1
ATOM 1514 C CA . THR A 1 193 ? 21.661 -4.315 -24.313 1.00 82.75 193 THR A CA 1
ATOM 1515 C C . THR A 1 193 ? 20.586 -5.352 -23.986 1.00 82.75 193 THR A C 1
ATOM 1517 O O . THR A 1 193 ? 19.544 -5.391 -24.633 1.00 82.75 193 THR A O 1
ATOM 1520 N N . LYS A 1 194 ? 20.765 -6.109 -22.894 1.00 80.31 194 LYS A N 1
ATOM 1521 C CA . LYS A 1 194 ? 19.783 -7.102 -22.426 1.00 80.31 194 LYS A CA 1
ATOM 1522 C C . LYS A 1 194 ? 18.444 -6.484 -22.032 1.00 80.31 194 LYS A C 1
ATOM 1524 O O . LYS A 1 194 ? 17.403 -7.089 -22.276 1.00 80.31 194 LYS A O 1
ATOM 1529 N N . ALA A 1 195 ? 18.452 -5.310 -21.400 1.00 80.50 195 ALA A N 1
ATOM 1530 C CA . ALA A 1 195 ? 17.222 -4.604 -21.049 1.00 80.50 195 ALA A CA 1
ATOM 1531 C C . ALA A 1 195 ? 16.464 -4.132 -22.301 1.00 80.50 195 ALA A C 1
ATOM 1533 O O . ALA A 1 195 ? 15.247 -4.285 -22.361 1.00 80.50 195 ALA A O 1
ATOM 1534 N N . VAL A 1 196 ? 17.179 -3.624 -23.311 1.00 82.06 196 VAL A N 1
ATOM 1535 C CA . VAL A 1 196 ? 16.607 -3.208 -24.601 1.00 82.06 196 VAL A CA 1
ATOM 1536 C C . VAL A 1 196 ? 16.048 -4.404 -25.369 1.00 82.06 196 VAL A C 1
ATOM 1538 O O . VAL A 1 196 ? 14.914 -4.335 -25.838 1.00 82.06 196 VAL A O 1
ATOM 1541 N N . ASP A 1 197 ? 16.785 -5.515 -25.440 1.00 82.88 197 ASP A N 1
ATOM 1542 C CA . ASP A 1 197 ? 16.329 -6.734 -26.115 1.00 82.88 197 ASP A CA 1
ATOM 1543 C C . ASP A 1 197 ? 15.065 -7.302 -25.457 1.00 82.88 197 ASP A C 1
ATOM 1545 O O . ASP A 1 197 ? 14.116 -7.661 -26.154 1.00 82.88 197 ASP A O 1
ATOM 1549 N N . ARG A 1 198 ? 15.011 -7.344 -24.117 1.00 78.81 198 ARG A N 1
ATOM 1550 C CA . ARG A 1 198 ? 13.808 -7.777 -23.388 1.00 78.81 198 ARG A CA 1
ATOM 1551 C C . ARG A 1 198 ? 12.634 -6.845 -23.621 1.00 78.81 198 ARG A C 1
ATOM 1553 O O . ARG A 1 198 ? 11.562 -7.326 -23.954 1.00 78.81 198 ARG A O 1
ATOM 1560 N N . LEU A 1 199 ? 12.838 -5.530 -23.529 1.00 82.25 199 LEU A N 1
ATOM 1561 C CA . LEU A 1 199 ? 11.779 -4.561 -23.813 1.00 82.25 199 LEU A CA 1
ATOM 1562 C C . LEU A 1 199 ? 11.194 -4.791 -25.216 1.00 82.25 199 LEU A C 1
ATOM 1564 O O . LEU A 1 199 ? 9.980 -4.879 -25.374 1.00 82.25 199 LEU A O 1
ATOM 1568 N N . GLN A 1 200 ? 12.048 -4.958 -26.226 1.00 85.12 200 GLN A N 1
ATOM 1569 C CA . GLN A 1 200 ? 11.617 -5.230 -27.599 1.00 85.12 200 GLN A CA 1
ATOM 1570 C C . GLN A 1 200 ? 10.890 -6.575 -27.744 1.00 85.12 200 GLN A C 1
ATOM 1572 O O . GLN A 1 200 ? 9.914 -6.676 -28.492 1.00 85.12 200 GLN A O 1
ATOM 1577 N N . GLN A 1 201 ? 11.334 -7.611 -27.029 1.00 83.00 201 GLN A N 1
ATOM 1578 C CA . GLN A 1 201 ? 10.710 -8.935 -27.044 1.00 83.00 201 GLN A CA 1
ATOM 1579 C C . GLN A 1 201 ? 9.365 -8.976 -26.314 1.00 83.00 201 GLN A C 1
ATOM 1581 O O . GLN A 1 201 ? 8.441 -9.616 -26.824 1.00 83.00 201 GLN A O 1
ATOM 1586 N N . ASP A 1 202 ? 9.249 -8.309 -25.169 1.00 82.19 202 ASP A N 1
ATOM 1587 C CA . ASP A 1 202 ? 8.055 -8.300 -24.320 1.00 82.19 202 ASP A CA 1
ATOM 1588 C C . ASP A 1 202 ? 6.956 -7.441 -24.948 1.00 82.19 202 ASP A C 1
ATOM 1590 O O . ASP A 1 202 ? 5.818 -7.887 -25.096 1.00 82.19 202 ASP A O 1
ATOM 1594 N N . PHE A 1 203 ? 7.313 -6.243 -25.420 1.00 83.62 203 PHE A N 1
ATOM 1595 C CA . PHE A 1 203 ? 6.365 -5.295 -26.012 1.00 83.62 203 PHE A CA 1
ATOM 1596 C C . PHE A 1 203 ? 6.161 -5.468 -27.516 1.00 83.62 203 PHE A C 1
ATOM 1598 O O . PHE A 1 203 ? 5.354 -4.744 -28.101 1.00 83.62 203 PHE A O 1
ATOM 1605 N N . LYS A 1 204 ? 6.875 -6.416 -28.143 1.00 86.75 204 LYS A N 1
ATOM 1606 C CA . LYS A 1 204 ? 6.864 -6.640 -29.598 1.00 86.75 204 LYS A CA 1
ATOM 1607 C C . LYS A 1 204 ? 6.994 -5.305 -30.338 1.00 86.75 204 LYS A C 1
ATOM 1609 O O . LYS A 1 204 ? 6.119 -4.921 -31.109 1.00 86.75 204 LYS A O 1
ATOM 1614 N N . CYS A 1 205 ? 8.091 -4.604 -30.074 1.00 87.75 205 CYS A N 1
ATOM 1615 C CA . CYS A 1 205 ? 8.431 -3.309 -30.668 1.00 87.75 205 CYS A CA 1
ATOM 1616 C C . CYS A 1 205 ? 9.890 -3.294 -31.146 1.00 87.75 205 CYS A C 1
ATOM 1618 O O . CYS A 1 205 ? 10.670 -4.178 -30.784 1.00 87.75 205 CYS A O 1
ATOM 1620 N N . CYS A 1 206 ? 10.279 -2.301 -31.951 1.00 89.00 206 CYS A N 1
ATOM 1621 C CA . CYS A 1 206 ? 11.675 -2.124 -32.350 1.00 89.00 206 CYS A CA 1
ATOM 1622 C C . CYS A 1 206 ? 12.076 -0.648 -32.408 1.00 89.00 206 CYS A C 1
ATOM 1624 O O . CYS A 1 206 ? 11.379 0.174 -33.001 1.00 89.00 206 CYS A O 1
ATOM 1626 N N . GLY A 1 207 ? 13.228 -0.338 -31.804 1.00 85.75 207 GLY A N 1
ATOM 1627 C CA . GLY A 1 207 ? 13.702 1.037 -31.657 1.00 85.75 207 GLY A CA 1
ATOM 1628 C C . GLY A 1 207 ? 12.849 1.845 -30.684 1.00 85.75 207 GLY A C 1
ATOM 1629 O O . GLY A 1 207 ? 11.900 1.342 -30.077 1.00 85.75 207 GLY A O 1
ATOM 1630 N N . SER A 1 208 ? 13.219 3.104 -30.492 1.00 85.75 208 SER A N 1
ATOM 1631 C CA . SER A 1 208 ? 12.564 3.959 -29.511 1.00 85.75 208 SER A CA 1
ATOM 1632 C C . SER A 1 208 ? 11.203 4.414 -30.044 1.00 85.75 208 SER A C 1
ATOM 1634 O O . SER A 1 208 ? 10.166 4.090 -29.468 1.00 85.75 208 SER A O 1
ATOM 1636 N N . ASN A 1 209 ? 11.208 5.105 -31.182 1.00 85.56 209 ASN A N 1
ATOM 1637 C CA . ASN A 1 209 ? 10.040 5.542 -31.942 1.00 85.56 209 ASN A CA 1
ATOM 1638 C C . ASN A 1 209 ? 9.783 4.639 -33.154 1.00 85.56 209 ASN A C 1
ATOM 1640 O O . ASN A 1 209 ? 8.631 4.435 -33.536 1.00 85.56 209 ASN A O 1
ATOM 1644 N N . SER A 1 210 ? 10.840 4.094 -33.762 1.00 86.50 210 SER A N 1
ATOM 1645 C CA . SER A 1 210 ? 10.723 3.174 -34.896 1.00 86.50 210 SER A CA 1
ATOM 1646 C C . SER A 1 210 ? 11.994 2.354 -35.101 1.00 86.50 210 SER A C 1
ATOM 1648 O O . SER A 1 210 ? 13.065 2.715 -34.615 1.00 86.50 210 SER A O 1
ATOM 1650 N N . SER A 1 211 ? 11.912 1.296 -35.910 1.00 85.06 211 SER A N 1
ATOM 1651 C CA . SER A 1 211 ? 13.086 0.513 -36.313 1.00 85.06 211 SER A CA 1
ATOM 1652 C C . SER A 1 211 ? 14.136 1.339 -37.071 1.00 85.06 211 SER A C 1
ATOM 1654 O O . SER A 1 211 ? 15.305 0.953 -37.086 1.00 85.06 211 SER A O 1
ATOM 1656 N N . LEU A 1 212 ? 13.759 2.495 -37.642 1.00 85.38 212 LEU A N 1
ATOM 1657 C CA . LEU A 1 212 ? 14.688 3.420 -38.298 1.00 85.38 212 LEU A CA 1
ATOM 1658 C C . LEU A 1 212 ? 15.669 4.080 -37.321 1.00 85.38 212 LEU A C 1
ATOM 1660 O O . LEU A 1 212 ? 16.726 4.529 -37.759 1.00 85.38 212 LEU A O 1
ATOM 1664 N N . ASP A 1 213 ? 15.380 4.100 -36.017 1.00 84.62 213 ASP A N 1
ATOM 1665 C CA . ASP A 1 213 ? 16.276 4.697 -35.015 1.00 84.62 213 ASP A CA 1
ATOM 1666 C C . ASP A 1 213 ? 17.655 4.005 -34.985 1.00 84.62 213 ASP A C 1
ATOM 1668 O O . ASP A 1 213 ? 18.651 4.603 -34.584 1.00 84.62 213 ASP A O 1
ATOM 1672 N N . TRP A 1 214 ? 17.736 2.762 -35.472 1.00 85.00 214 TRP A N 1
ATOM 1673 C CA . TRP A 1 214 ? 18.967 1.975 -35.553 1.00 85.00 214 TRP A CA 1
ATOM 1674 C C . TRP A 1 214 ? 19.806 2.224 -36.813 1.00 85.00 214 TRP A C 1
ATOM 1676 O O . TRP A 1 214 ? 20.920 1.711 -36.896 1.00 85.00 214 TRP A O 1
ATOM 1686 N N . LEU A 1 215 ? 19.325 3.003 -37.792 1.00 81.31 215 LEU A N 1
ATOM 1687 C CA . LEU A 1 215 ? 20.024 3.229 -39.073 1.00 81.31 215 LEU A CA 1
ATOM 1688 C C . LEU A 1 215 ? 21.444 3.791 -38.910 1.00 81.31 215 LEU A C 1
ATOM 1690 O O . LEU A 1 215 ? 22.292 3.589 -39.778 1.00 81.31 215 LEU A O 1
ATOM 1694 N N . HIS A 1 216 ? 21.700 4.501 -37.812 1.00 76.75 216 HIS A N 1
ATOM 1695 C CA . HIS A 1 216 ? 22.994 5.114 -37.509 1.00 76.75 216 HIS A CA 1
ATOM 1696 C C . HIS A 1 216 ? 23.781 4.380 -36.411 1.00 76.75 216 HIS A C 1
ATOM 1698 O O . HIS A 1 216 ? 24.861 4.832 -36.025 1.00 76.75 216 HIS A O 1
ATOM 1704 N N . SER A 1 217 ? 23.277 3.246 -35.920 1.00 75.81 217 SER A N 1
ATOM 1705 C CA . SER A 1 217 ? 23.946 2.422 -34.912 1.00 75.81 217 SER A CA 1
ATOM 1706 C C . SER A 1 217 ? 24.852 1.381 -35.575 1.00 75.81 217 SER A C 1
ATOM 1708 O O . SER A 1 217 ? 24.504 0.795 -36.597 1.00 75.81 217 SER A O 1
ATOM 1710 N N . ARG A 1 218 ? 26.038 1.137 -34.995 1.00 73.25 218 ARG A N 1
ATOM 1711 C CA . ARG A 1 218 ? 26.979 0.113 -35.503 1.00 73.25 218 ARG A CA 1
ATOM 1712 C C . ARG A 1 218 ? 26.442 -1.304 -35.327 1.00 73.25 218 ARG A C 1
ATOM 1714 O O . ARG A 1 218 ? 26.643 -2.140 -36.200 1.00 73.25 218 ARG A O 1
ATOM 1721 N N . ASP A 1 219 ? 25.742 -1.525 -34.224 1.00 78.94 219 ASP A N 1
ATOM 1722 C CA . ASP A 1 219 ? 25.156 -2.796 -33.823 1.00 78.94 219 ASP A CA 1
ATOM 1723 C C . ASP A 1 219 ? 23.654 -2.602 -33.608 1.00 78.94 219 ASP A C 1
ATOM 1725 O O . ASP A 1 219 ? 23.221 -1.572 -33.083 1.00 78.94 219 ASP A O 1
ATOM 1729 N N . HIS A 1 220 ? 22.855 -3.576 -34.037 1.00 75.50 220 HIS A N 1
ATOM 1730 C CA . HIS A 1 220 ? 21.398 -3.506 -33.993 1.00 75.50 220 HIS A CA 1
ATOM 1731 C C . HIS A 1 220 ? 20.779 -4.886 -33.735 1.00 75.50 220 HIS A C 1
ATOM 1733 O O . HIS A 1 220 ? 21.376 -5.913 -34.074 1.00 75.50 220 HIS A O 1
ATOM 1739 N N . PRO A 1 221 ? 19.572 -4.931 -33.151 1.00 75.75 221 PRO A N 1
ATOM 1740 C CA . PRO A 1 221 ? 18.891 -6.184 -32.871 1.00 75.75 221 PRO A CA 1
ATOM 1741 C C . PRO A 1 221 ? 18.424 -6.873 -34.167 1.00 75.75 221 PRO A C 1
ATOM 1743 O O . PRO A 1 221 ? 17.965 -6.245 -35.124 1.00 75.75 221 PRO A O 1
ATOM 1746 N N . SER A 1 222 ? 18.517 -8.204 -34.203 1.00 70.38 222 SER A N 1
ATOM 1747 C CA . SER A 1 222 ? 18.277 -9.028 -35.404 1.00 70.38 222 SER A CA 1
ATOM 1748 C C . SER A 1 222 ? 16.800 -9.143 -35.825 1.00 70.38 222 SER A C 1
ATOM 1750 O O . SER A 1 222 ? 16.488 -9.705 -36.875 1.00 70.38 222 SER A O 1
ATOM 1752 N N . ASN A 1 223 ? 15.870 -8.599 -35.039 1.00 68.44 223 ASN A N 1
ATOM 1753 C CA . ASN A 1 223 ? 14.426 -8.597 -35.293 1.00 68.44 223 ASN A CA 1
ATOM 1754 C C . ASN A 1 223 ? 13.895 -7.294 -35.928 1.00 68.44 223 ASN A C 1
ATOM 1756 O O . ASN A 1 223 ? 12.679 -7.168 -36.045 1.00 68.44 223 ASN A O 1
ATOM 1760 N N . ILE A 1 224 ? 14.754 -6.373 -36.389 1.00 67.62 224 ILE A N 1
ATOM 1761 C CA . ILE A 1 224 ? 14.368 -5.066 -36.971 1.00 67.62 224 ILE A CA 1
ATOM 1762 C C . ILE A 1 224 ? 13.238 -5.131 -38.016 1.00 67.62 224 ILE A C 1
ATOM 1764 O O . ILE A 1 224 ? 12.398 -4.237 -38.070 1.00 67.62 224 ILE A O 1
ATOM 1768 N N . TYR A 1 225 ? 13.188 -6.193 -38.827 1.00 65.62 225 TYR A N 1
ATOM 1769 C CA . TYR A 1 225 ? 12.225 -6.347 -39.928 1.00 65.62 225 TYR A CA 1
ATOM 1770 C C . TYR A 1 225 ? 10.954 -7.124 -39.558 1.00 65.62 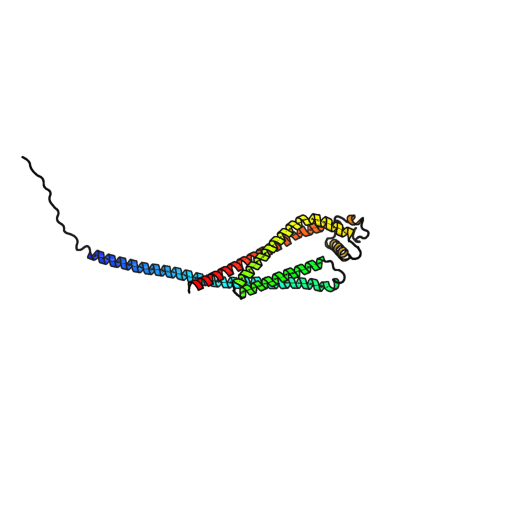225 TYR A C 1
ATOM 1772 O O . TYR A 1 225 ? 10.089 -7.322 -40.406 1.00 65.62 225 TYR A O 1
ATOM 1780 N N . LYS A 1 226 ? 10.847 -7.629 -38.323 1.00 67.31 226 LYS A N 1
ATOM 1781 C CA . LYS A 1 226 ? 9.739 -8.503 -37.896 1.00 67.31 226 LYS A CA 1
ATOM 1782 C C . LYS A 1 226 ? 8.657 -7.779 -37.097 1.00 67.31 226 LYS A C 1
ATOM 1784 O O . LYS A 1 226 ? 7.709 -8.427 -36.663 1.00 67.31 226 LYS A O 1
ATOM 1789 N N . VAL A 1 227 ? 8.821 -6.483 -36.839 1.00 74.56 227 VAL A N 1
ATOM 1790 C CA . VAL A 1 227 ? 8.061 -5.789 -35.800 1.00 74.56 227 VAL A CA 1
ATOM 1791 C C . VAL A 1 227 ? 7.702 -4.372 -36.243 1.00 74.56 227 VAL A C 1
ATOM 1793 O O . VAL A 1 227 ? 8.579 -3.618 -36.657 1.00 74.56 227 VAL A O 1
ATOM 1796 N N . GLU A 1 228 ? 6.422 -4.007 -36.143 1.00 73.12 228 GLU A N 1
ATOM 1797 C CA . GLU A 1 228 ? 5.933 -2.654 -36.431 1.00 73.12 228 GLU A CA 1
ATOM 1798 C C . GLU A 1 228 ? 5.739 -1.847 -35.138 1.00 73.12 228 GLU A C 1
ATOM 1800 O O . GLU A 1 228 ? 5.109 -2.309 -34.184 1.00 73.12 228 GLU A O 1
ATOM 1805 N N . GLY A 1 229 ? 6.245 -0.611 -35.134 1.00 83.25 229 GLY A N 1
ATOM 1806 C CA . GLY A 1 229 ? 6.049 0.365 -34.058 1.00 83.25 229 GLY A CA 1
ATOM 1807 C C . GLY A 1 229 ? 7.216 0.497 -33.069 1.00 83.25 229 GLY A C 1
ATOM 1808 O O . GLY A 1 229 ? 7.971 -0.444 -32.813 1.00 83.25 229 GLY A O 1
ATOM 1809 N N . GLY A 1 230 ? 7.351 1.702 -32.508 1.00 87.12 230 GLY A N 1
ATOM 1810 C CA . GLY A 1 230 ? 8.353 2.039 -31.497 1.00 87.12 230 GLY A CA 1
ATOM 1811 C C . GLY A 1 230 ? 7.992 1.561 -30.095 1.00 87.12 230 GLY A C 1
ATOM 1812 O O . GLY A 1 230 ? 6.819 1.498 -29.714 1.00 87.12 230 GLY A O 1
ATOM 1813 N N . CYS A 1 231 ? 9.015 1.251 -29.300 1.00 86.56 231 CYS A N 1
ATOM 1814 C CA . CYS A 1 231 ? 8.836 0.782 -27.929 1.00 86.56 231 CYS A CA 1
ATOM 1815 C C . CYS A 1 231 ? 8.270 1.839 -26.985 1.00 86.56 231 CYS A C 1
ATOM 1817 O O . CYS A 1 231 ? 7.548 1.480 -26.061 1.00 86.56 231 CYS A O 1
ATOM 1819 N N . ILE A 1 232 ? 8.532 3.123 -27.233 1.00 85.75 232 ILE A N 1
ATOM 1820 C CA . ILE A 1 232 ? 7.951 4.229 -26.464 1.00 85.75 232 ILE A CA 1
ATOM 1821 C C . ILE A 1 232 ? 6.428 4.154 -26.481 1.00 85.75 232 ILE A C 1
ATOM 1823 O O . ILE A 1 232 ? 5.806 4.165 -25.428 1.00 85.75 232 ILE A O 1
ATOM 1827 N N . THR A 1 233 ? 5.822 4.069 -27.666 1.00 85.88 233 THR A N 1
ATOM 1828 C CA . THR A 1 233 ? 4.364 4.164 -27.805 1.00 85.88 233 THR A CA 1
ATOM 1829 C C . THR A 1 233 ? 3.682 2.959 -27.166 1.00 85.88 233 THR A C 1
ATOM 1831 O O . THR A 1 233 ? 2.655 3.097 -26.509 1.00 85.88 233 THR A O 1
ATOM 1834 N N . LYS A 1 234 ? 4.288 1.771 -27.306 1.00 86.88 234 LYS A N 1
ATOM 1835 C CA . LYS A 1 234 ? 3.819 0.545 -26.648 1.00 86.88 234 LYS A CA 1
ATOM 1836 C C . LYS A 1 234 ? 3.959 0.617 -25.130 1.00 86.88 234 LYS A C 1
ATOM 1838 O O . LYS A 1 234 ? 3.049 0.190 -24.427 1.00 86.88 234 LYS A O 1
ATOM 1843 N N . LEU A 1 235 ? 5.064 1.169 -24.633 1.00 83.81 235 LEU A N 1
ATOM 1844 C CA . LEU A 1 235 ? 5.293 1.356 -23.204 1.00 83.81 235 LEU A CA 1
ATOM 1845 C C . LEU A 1 235 ? 4.329 2.389 -22.609 1.00 83.81 235 LEU A C 1
ATOM 1847 O O . LEU A 1 235 ? 3.770 2.140 -21.549 1.00 83.81 235 LEU A O 1
ATOM 1851 N N . GLU A 1 236 ? 4.089 3.512 -23.289 1.00 83.25 236 GLU A N 1
ATOM 1852 C CA . GLU A 1 236 ? 3.087 4.506 -22.884 1.00 83.25 236 GLU A CA 1
ATOM 1853 C C . GLU A 1 236 ? 1.688 3.897 -22.831 1.00 83.25 236 GLU A C 1
ATOM 1855 O O . GLU A 1 236 ? 0.970 4.103 -21.858 1.00 83.25 236 GLU A O 1
ATOM 1860 N N . GLN A 1 237 ? 1.322 3.106 -23.842 1.00 86.56 237 GLN A N 1
ATOM 1861 C CA . GLN A 1 237 ? 0.034 2.421 -23.878 1.00 86.56 237 GLN A CA 1
ATOM 1862 C C . GLN A 1 237 ? -0.100 1.418 -22.726 1.00 86.56 237 GLN A C 1
ATOM 1864 O O . GLN A 1 237 ? -1.098 1.428 -22.015 1.00 86.56 237 GLN A O 1
ATOM 1869 N N . PHE A 1 238 ? 0.939 0.622 -22.471 1.00 85.12 238 PHE A N 1
ATOM 1870 C CA . PHE A 1 238 ? 0.970 -0.298 -21.338 1.00 85.12 238 PHE A CA 1
ATOM 1871 C C . PHE A 1 238 ? 0.865 0.424 -19.992 1.00 85.12 238 PHE A C 1
ATOM 1873 O O . PHE A 1 238 ? 0.097 0.012 -19.125 1.00 85.12 238 PHE A O 1
ATOM 1880 N N . LEU A 1 239 ? 1.618 1.512 -19.808 1.00 83.50 239 LEU A N 1
ATOM 1881 C CA . LEU A 1 239 ? 1.547 2.314 -18.592 1.00 83.50 239 LEU A CA 1
ATOM 1882 C C . LEU A 1 239 ? 0.148 2.906 -18.414 1.00 83.50 239 LEU A C 1
ATOM 1884 O O . LEU A 1 239 ? -0.378 2.821 -17.312 1.00 83.50 239 LEU A O 1
ATOM 1888 N N . ALA A 1 240 ? -0.472 3.443 -19.467 1.00 85.25 240 ALA A N 1
ATOM 1889 C CA . ALA A 1 240 ? -1.825 3.994 -19.414 1.00 85.25 240 ALA A CA 1
ATOM 1890 C C . ALA A 1 240 ? -2.880 2.929 -19.063 1.00 85.25 240 ALA A C 1
ATOM 1892 O O . ALA A 1 240 ? -3.731 3.173 -18.205 1.00 85.25 240 ALA A O 1
ATOM 1893 N N . ASP A 1 241 ? -2.787 1.738 -19.661 1.00 86.25 241 ASP A N 1
ATOM 1894 C CA . ASP A 1 241 ? -3.717 0.630 -19.416 1.00 86.25 241 ASP A CA 1
ATOM 1895 C C . ASP A 1 241 ? -3.597 0.097 -17.977 1.00 86.25 241 ASP A C 1
ATOM 1897 O O . ASP A 1 241 ? -4.599 -0.189 -17.314 1.00 86.25 241 ASP A O 1
ATOM 1901 N N . HIS A 1 242 ? -2.373 0.011 -17.447 1.00 88.06 242 HIS A N 1
ATOM 1902 C CA . HIS A 1 242 ? -2.134 -0.445 -16.077 1.00 88.06 242 HIS A CA 1
ATOM 1903 C C . HIS A 1 242 ? -2.277 0.653 -15.019 1.00 88.06 242 HIS A C 1
ATOM 1905 O O . HIS A 1 242 ? -2.497 0.325 -13.851 1.00 88.06 242 HIS A O 1
ATOM 1911 N N . LEU A 1 243 ? -2.218 1.936 -15.390 1.00 87.44 243 LEU A N 1
ATOM 1912 C CA . LEU A 1 243 ? -2.372 3.062 -14.463 1.00 87.44 243 LEU A CA 1
ATOM 1913 C C . LEU A 1 243 ? -3.721 3.013 -13.743 1.00 87.44 243 LEU A C 1
ATOM 1915 O O . LEU A 1 243 ? -3.784 3.316 -12.554 1.00 87.44 243 LEU A O 1
ATOM 1919 N N . LEU A 1 244 ? -4.783 2.579 -14.431 1.00 88.38 244 LEU A N 1
ATOM 1920 C CA . LEU A 1 244 ? -6.104 2.412 -13.823 1.00 88.38 244 LEU A CA 1
ATOM 1921 C C . LEU A 1 244 ? -6.072 1.351 -12.718 1.00 88.38 244 LEU A C 1
ATOM 1923 O O . LEU A 1 244 ? -6.571 1.593 -11.622 1.00 88.38 244 LEU A O 1
ATOM 1927 N N . ILE A 1 245 ? -5.449 0.199 -12.981 1.00 91.81 245 ILE A N 1
ATOM 1928 C CA . ILE A 1 245 ? -5.345 -0.897 -12.008 1.00 91.81 245 ILE A CA 1
ATOM 1929 C C . ILE A 1 245 ? -4.482 -0.466 -10.818 1.00 91.81 245 ILE A C 1
ATOM 1931 O O . ILE A 1 245 ? -4.894 -0.630 -9.674 1.00 91.81 245 ILE A O 1
ATOM 1935 N N . ILE A 1 246 ? -3.311 0.126 -11.075 1.00 90.56 246 ILE A N 1
ATOM 1936 C CA . ILE A 1 246 ? -2.399 0.609 -10.028 1.00 90.56 246 ILE A CA 1
ATOM 1937 C C . ILE A 1 246 ? -3.084 1.692 -9.184 1.00 90.56 246 ILE A C 1
ATOM 1939 O O . ILE A 1 246 ? -3.015 1.650 -7.956 1.00 90.56 246 ILE A O 1
ATOM 1943 N N . GLY A 1 247 ? -3.799 2.621 -9.824 1.00 91.94 247 GLY A N 1
ATOM 1944 C CA . GLY A 1 247 ? -4.579 3.656 -9.151 1.00 91.94 247 GLY A CA 1
ATOM 1945 C C . GLY A 1 247 ? -5.698 3.078 -8.285 1.00 91.94 247 GLY A C 1
ATOM 1946 O O . GLY A 1 247 ? -5.845 3.476 -7.133 1.00 91.94 247 GLY A O 1
ATOM 1947 N N . ALA A 1 248 ? -6.444 2.092 -8.792 1.00 93.12 248 ALA A N 1
ATOM 1948 C CA . ALA A 1 248 ? -7.493 1.414 -8.033 1.00 93.12 248 ALA A CA 1
ATOM 1949 C C . ALA A 1 248 ? -6.935 0.670 -6.809 1.00 93.12 248 ALA A C 1
ATOM 1951 O O . ALA A 1 248 ? -7.504 0.770 -5.722 1.00 93.12 248 ALA A O 1
ATOM 1952 N N . VAL A 1 249 ? -5.800 -0.024 -6.960 1.00 93.75 249 VAL A N 1
ATOM 1953 C CA . VAL A 1 249 ? -5.105 -0.678 -5.841 1.00 93.75 249 VAL A CA 1
ATOM 1954 C C . VAL A 1 249 ? -4.655 0.359 -4.811 1.00 93.75 249 VAL A C 1
ATOM 1956 O O . VAL A 1 249 ? -4.918 0.174 -3.627 1.00 93.75 249 VAL A O 1
ATOM 1959 N N . GLY A 1 250 ? -4.052 1.471 -5.242 1.00 94.19 250 GLY A N 1
ATOM 1960 C CA . GLY A 1 250 ? -3.615 2.547 -4.346 1.00 94.19 250 GLY A CA 1
ATOM 1961 C C . GLY A 1 250 ? -4.763 3.179 -3.554 1.00 94.19 250 GLY A C 1
ATOM 1962 O O . GLY A 1 250 ? -4.659 3.343 -2.342 1.00 94.19 250 GLY A O 1
ATOM 1963 N N . ILE A 1 251 ? -5.895 3.462 -4.207 1.00 95.38 251 ILE A N 1
ATOM 1964 C CA . ILE A 1 251 ? -7.102 3.968 -3.531 1.00 95.38 251 ILE A CA 1
ATOM 1965 C C . ILE A 1 251 ? -7.635 2.932 -2.534 1.00 95.38 251 ILE A C 1
ATOM 1967 O O . ILE A 1 251 ? -7.993 3.286 -1.414 1.00 95.38 251 ILE A O 1
ATOM 1971 N N . GLY A 1 252 ? -7.654 1.650 -2.910 1.00 96.19 252 GLY A N 1
ATOM 1972 C CA . GLY A 1 252 ? -8.068 0.566 -2.019 1.00 96.19 252 GLY A CA 1
ATOM 1973 C C . GLY A 1 252 ? -7.202 0.473 -0.760 1.00 96.19 252 GLY A C 1
ATOM 1974 O O . GLY A 1 252 ? -7.739 0.367 0.342 1.00 96.19 252 GLY A O 1
ATOM 1975 N N . VAL A 1 253 ? -5.878 0.573 -0.909 1.00 94.19 253 VAL A N 1
ATOM 1976 C CA . VAL A 1 253 ? -4.928 0.602 0.216 1.00 94.19 253 VAL A CA 1
ATOM 1977 C C . VAL A 1 253 ? -5.195 1.807 1.119 1.00 94.19 253 VAL A C 1
ATOM 1979 O O . VAL A 1 253 ? -5.365 1.625 2.324 1.00 94.19 253 VAL A O 1
ATOM 1982 N N . ALA A 1 254 ? -5.353 3.003 0.545 1.00 95.75 254 ALA A N 1
ATOM 1983 C CA . ALA A 1 254 ? -5.670 4.213 1.300 1.00 95.75 254 ALA A CA 1
ATOM 1984 C C . ALA A 1 254 ? -6.991 4.082 2.083 1.00 95.75 254 ALA A C 1
ATOM 1986 O O . ALA A 1 254 ? -7.064 4.441 3.258 1.00 95.75 254 ALA A O 1
ATOM 1987 N N . CYS A 1 255 ? -8.038 3.516 1.474 1.00 96.25 255 CYS A N 1
ATOM 1988 C CA . CYS A 1 255 ? -9.311 3.264 2.152 1.00 96.25 255 CYS A CA 1
ATOM 1989 C C . CYS A 1 255 ? -9.169 2.267 3.311 1.00 96.25 255 CYS A C 1
ATOM 1991 O O . CYS A 1 255 ? -9.712 2.510 4.390 1.00 96.25 255 CYS A O 1
ATOM 1993 N N . LEU A 1 256 ? -8.435 1.166 3.116 1.00 94.62 256 LEU A N 1
ATOM 1994 C CA . LEU A 1 256 ? -8.179 0.180 4.172 1.00 94.62 256 LEU A CA 1
ATOM 1995 C C . LEU A 1 256 ? -7.382 0.791 5.328 1.00 94.62 256 LEU A C 1
ATOM 1997 O O . LEU A 1 256 ? -7.694 0.545 6.492 1.00 94.62 256 LEU A O 1
ATOM 2001 N N . GLN A 1 257 ? -6.394 1.625 5.017 1.00 95.12 257 GLN A N 1
ATOM 2002 C CA . GLN A 1 257 ? -5.604 2.327 6.017 1.00 95.12 257 GLN A CA 1
ATOM 2003 C C . GLN A 1 257 ? -6.446 3.320 6.823 1.00 95.12 257 GLN A C 1
ATOM 2005 O O . GLN A 1 257 ? -6.359 3.332 8.050 1.00 95.12 257 GLN A O 1
ATOM 2010 N N . LEU A 1 258 ? -7.296 4.111 6.160 1.00 95.31 258 LEU A N 1
ATOM 2011 C CA . LEU A 1 258 ? -8.215 5.032 6.830 1.00 95.31 258 LEU A CA 1
ATOM 2012 C C . LEU A 1 258 ? -9.216 4.286 7.714 1.00 95.31 258 LEU A C 1
ATOM 2014 O O . LEU A 1 258 ? -9.456 4.708 8.841 1.00 95.31 258 LEU A O 1
ATOM 2018 N N . ALA A 1 259 ? -9.753 3.157 7.250 1.00 94.88 259 ALA A N 1
ATOM 2019 C CA . ALA A 1 259 ? -10.620 2.312 8.065 1.00 94.88 259 ALA A CA 1
ATOM 2020 C C . ALA A 1 259 ? -9.890 1.804 9.319 1.00 94.88 259 ALA A C 1
ATOM 2022 O O . ALA A 1 259 ? -10.416 1.929 10.424 1.00 94.88 259 ALA A O 1
ATOM 2023 N N . GLY A 1 260 ? -8.657 1.307 9.175 1.00 94.06 260 GLY A N 1
ATOM 2024 C CA . GLY A 1 260 ? -7.823 0.902 10.309 1.00 94.06 260 GLY A CA 1
ATOM 2025 C C . GLY A 1 260 ? -7.530 2.057 11.271 1.00 94.06 260 GLY A C 1
ATOM 2026 O O . GLY A 1 260 ? -7.611 1.879 12.487 1.00 94.06 260 GLY A O 1
ATOM 2027 N N . ALA A 1 261 ? -7.258 3.256 10.747 1.00 95.38 261 ALA A N 1
ATOM 2028 C CA . ALA A 1 261 ? -7.019 4.452 11.549 1.00 95.38 261 ALA A CA 1
ATOM 2029 C C . ALA A 1 261 ? -8.267 4.858 12.344 1.00 95.38 261 ALA A C 1
ATOM 2031 O O . ALA A 1 261 ? -8.162 5.078 13.546 1.00 95.38 261 ALA A O 1
ATOM 2032 N N . VAL A 1 262 ? -9.446 4.877 11.711 1.00 95.44 262 VAL A N 1
ATOM 2033 C CA . VAL A 1 262 ? -10.729 5.170 12.374 1.00 95.44 262 VAL A CA 1
ATOM 2034 C C . VAL A 1 262 ? -11.022 4.148 13.466 1.00 95.44 262 VAL A C 1
ATOM 2036 O O . VAL A 1 262 ? -11.306 4.537 14.594 1.00 95.44 262 VAL A O 1
ATOM 2039 N N . LEU A 1 263 ? -10.892 2.852 13.170 1.00 94.06 263 LEU A N 1
ATOM 2040 C CA . LEU A 1 263 ? -11.089 1.789 14.159 1.00 94.06 263 LEU A CA 1
ATOM 2041 C C . LEU A 1 263 ? -10.135 1.946 15.352 1.00 94.06 263 LEU A C 1
ATOM 2043 O O . LEU A 1 263 ? -10.551 1.814 16.501 1.00 94.06 263 LEU A O 1
ATOM 2047 N N . THR A 1 264 ? -8.873 2.290 15.084 1.00 94.25 264 THR A N 1
ATOM 2048 C CA . THR A 1 264 ? -7.867 2.562 16.119 1.00 94.25 264 THR A CA 1
ATOM 2049 C C . THR A 1 264 ? -8.248 3.781 16.955 1.00 94.25 264 THR A C 1
ATOM 2051 O O . THR A 1 264 ? -8.189 3.716 18.177 1.00 94.25 264 THR A O 1
ATOM 2054 N N . SER A 1 265 ? -8.680 4.881 16.332 1.00 93.75 265 SER A N 1
ATOM 2055 C CA . SER A 1 265 ? -9.141 6.079 17.041 1.00 93.75 265 SER A CA 1
ATOM 2056 C C . SER A 1 265 ? -10.367 5.804 17.909 1.00 93.75 265 SER A C 1
ATOM 2058 O O . SER A 1 265 ? -10.413 6.269 19.044 1.00 93.75 265 SER A O 1
ATOM 2060 N N . CYS A 1 266 ? -11.333 5.028 17.411 1.00 92.81 266 CYS A N 1
ATOM 2061 C CA . CYS A 1 266 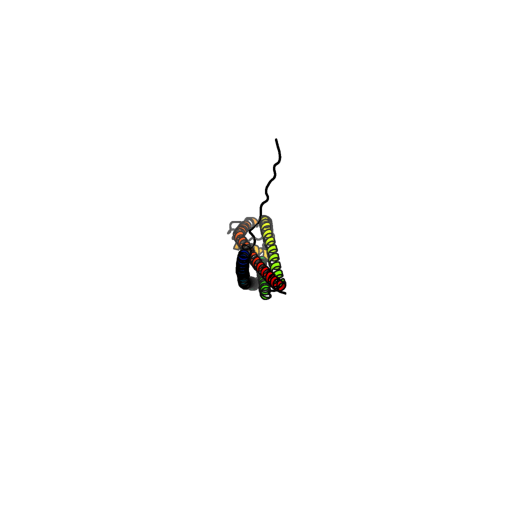? -12.492 4.596 18.190 1.00 92.81 266 CYS A CA 1
ATOM 2062 C C . CYS A 1 266 ? -12.060 3.775 19.408 1.00 92.81 266 CYS A C 1
ATOM 2064 O O . CYS A 1 266 ? -12.529 4.036 20.511 1.00 92.81 266 CYS A O 1
ATOM 2066 N N . PHE A 1 267 ? -11.126 2.837 19.231 1.00 92.62 267 PHE A N 1
ATOM 2067 C CA . PHE A 1 267 ? -10.597 2.046 20.339 1.00 92.62 267 PHE A CA 1
ATOM 2068 C C . PHE A 1 267 ? -9.837 2.914 21.359 1.00 92.62 267 PHE A C 1
ATOM 2070 O O . PHE A 1 267 ? -10.062 2.773 22.556 1.00 92.62 267 PHE A O 1
ATOM 2077 N N . ILE A 1 268 ? -9.023 3.886 20.915 1.00 92.25 268 ILE A N 1
ATOM 2078 C CA . ILE A 1 268 ? -8.380 4.874 21.808 1.00 92.25 268 ILE A CA 1
ATOM 2079 C C . ILE A 1 268 ? -9.430 5.664 22.596 1.00 92.25 268 ILE A C 1
ATOM 2081 O O . ILE A 1 268 ? -9.245 5.882 23.788 1.00 92.25 268 ILE A O 1
ATOM 2085 N N . TYR A 1 269 ? -10.504 6.114 21.944 1.00 90.56 269 TYR A N 1
ATOM 2086 C CA . TYR A 1 269 ? -11.559 6.898 22.585 1.00 90.56 269 TYR A CA 1
ATOM 2087 C C . TYR A 1 269 ? -12.296 6.102 23.668 1.00 90.56 269 TYR A C 1
ATOM 2089 O O . TYR A 1 269 ? -12.531 6.635 24.748 1.00 90.56 269 TYR A O 1
ATOM 2097 N N . LEU A 1 270 ? -12.607 4.828 23.414 1.00 88.62 270 LEU A N 1
ATOM 2098 C CA . LEU A 1 270 ? -13.246 3.961 24.411 1.00 88.62 270 LEU A CA 1
ATOM 2099 C C . LEU A 1 270 ? -12.321 3.702 25.605 1.00 88.62 270 LEU A C 1
ATOM 2101 O O . LEU A 1 270 ? -12.737 3.902 26.740 1.00 88.62 270 LEU A O 1
ATOM 2105 N N . LEU A 1 271 ? -11.037 3.418 25.358 1.00 87.06 271 LEU A N 1
ATOM 2106 C CA . LEU A 1 271 ? -10.037 3.328 26.429 1.00 87.06 271 LEU A CA 1
ATOM 2107 C C . LEU A 1 271 ? -9.849 4.659 27.170 1.00 87.06 271 LEU A C 1
ATOM 2109 O O . LEU A 1 271 ? -9.443 4.668 28.333 1.00 87.06 271 LEU A O 1
ATOM 2113 N N . TYR A 1 272 ? -10.079 5.798 26.502 1.00 86.69 272 TYR A N 1
ATOM 2114 C CA . TYR A 1 272 ? -10.055 7.107 27.148 1.00 86.69 272 TYR A CA 1
ATOM 2115 C C . TYR A 1 272 ? -11.192 7.242 28.156 1.00 86.69 272 TYR A C 1
ATOM 2117 O O . TYR A 1 272 ? -10.950 7.577 29.316 1.00 86.69 272 TYR A O 1
ATOM 2125 N N . LYS A 1 273 ? -12.399 6.922 27.686 1.00 85.19 273 LYS A N 1
ATOM 2126 C CA . LYS A 1 273 ? -13.642 6.984 28.442 1.00 85.19 273 LYS A CA 1
ATOM 2127 C C . LYS A 1 273 ? -13.607 6.086 29.685 1.00 85.19 273 LYS A C 1
ATOM 2129 O O . LYS A 1 273 ? -13.962 6.560 30.756 1.00 85.19 273 LYS A O 1
ATOM 2134 N N . GLU A 1 274 ? -13.109 4.853 29.566 1.00 80.19 274 GLU A N 1
ATOM 2135 C CA . GLU A 1 274 ? -13.010 3.925 30.705 1.00 80.19 274 GLU A CA 1
ATOM 2136 C C . GLU A 1 274 ? -12.155 4.483 31.861 1.00 80.19 274 GLU A C 1
ATOM 2138 O O . GLU A 1 274 ? -12.580 4.421 33.010 1.00 80.19 274 GLU A O 1
ATOM 2143 N N . GLU A 1 275 ? -10.976 5.085 31.612 1.00 79.75 275 GLU A N 1
ATOM 2144 C CA . GLU A 1 275 ? -10.206 5.660 32.740 1.00 79.75 275 GLU A CA 1
ATOM 2145 C C . GLU A 1 275 ? -10.851 6.929 33.316 1.00 79.75 275 GLU A C 1
ATOM 2147 O O . GLU A 1 275 ? -10.610 7.243 34.479 1.00 79.75 275 GLU A O 1
ATOM 2152 N N . GLU A 1 276 ? -11.614 7.689 32.523 1.00 80.69 276 GLU A N 1
ATOM 2153 C CA . GLU A 1 276 ? -12.309 8.882 33.023 1.00 80.69 276 GLU A CA 1
ATOM 2154 C C . GLU A 1 276 ? -13.438 8.491 33.985 1.00 80.69 276 GLU A C 1
ATOM 2156 O O . GLU A 1 276 ? -13.577 9.108 35.041 1.00 80.69 276 GLU A O 1
ATOM 2161 N N . GLU A 1 277 ? -14.177 7.423 33.674 1.00 75.25 277 GLU A N 1
ATOM 2162 C CA . GLU A 1 277 ? -15.175 6.845 34.581 1.00 75.25 277 GLU A CA 1
ATOM 2163 C C . GLU A 1 277 ? -14.507 6.293 35.853 1.00 75.25 277 GLU A C 1
ATOM 2165 O O . GLU A 1 277 ? -14.908 6.663 36.956 1.00 75.25 277 GLU A O 1
ATOM 2170 N N . VAL A 1 278 ? -13.393 5.557 35.728 1.00 73.62 278 VAL A N 1
ATOM 2171 C CA . VAL A 1 278 ? -12.616 5.073 36.890 1.00 73.62 278 VAL A CA 1
ATOM 2172 C C . VAL A 1 278 ? -12.089 6.219 37.762 1.00 73.62 278 VAL A C 1
ATOM 2174 O O . VAL A 1 278 ? -12.074 6.099 38.984 1.00 73.62 278 VAL A O 1
ATOM 2177 N N . PHE A 1 279 ? -11.641 7.331 37.172 1.00 77.06 279 PHE A N 1
ATOM 2178 C CA . PHE A 1 279 ? -11.172 8.493 37.934 1.00 77.06 279 PHE A CA 1
ATOM 2179 C C . PHE A 1 279 ? -12.322 9.274 38.581 1.00 77.06 279 PHE A C 1
ATOM 2181 O O . PHE A 1 279 ? -12.130 9.850 39.646 1.00 77.06 279 PHE A O 1
ATOM 2188 N N . SER A 1 280 ? -13.507 9.303 37.963 1.00 70.56 280 SER A N 1
ATOM 2189 C CA . SER A 1 280 ? -14.686 9.959 38.539 1.00 70.56 280 SER A CA 1
ATOM 2190 C C . SER A 1 280 ? -15.272 9.205 39.739 1.00 70.56 280 SER A C 1
ATOM 2192 O O . SER A 1 280 ? -15.982 9.822 40.535 1.00 70.56 280 SER A O 1
ATOM 2194 N N . ASP A 1 281 ? -15.002 7.904 39.862 1.00 63.78 281 ASP A N 1
ATOM 2195 C CA . ASP A 1 281 ? -15.471 7.057 40.965 1.00 63.78 281 ASP A CA 1
ATOM 2196 C C . ASP A 1 281 ? -14.549 7.068 42.208 1.00 63.78 281 ASP A C 1
ATOM 2198 O O . ASP A 1 281 ? -14.931 6.535 43.256 1.00 63.78 281 ASP A O 1
ATOM 2202 N N . VAL A 1 282 ? -13.351 7.672 42.121 1.00 62.19 282 VAL A N 1
ATOM 2203 C CA . VAL A 1 282 ? -12.337 7.765 43.202 1.00 62.19 282 VAL A CA 1
ATOM 2204 C C . VAL A 1 282 ? -12.356 9.132 43.882 1.00 62.19 282 VAL A C 1
ATOM 2206 O O . VAL A 1 282 ? -12.319 9.152 45.136 1.00 62.19 282 VAL A O 1
#

Sequence (282 aa):
MEDDNASPQETPRSNKLESGDRIKHNEIADRWTSTNTQRCAGRVLLGEEMSRLYKDDQDDWITVCLKYLLFVFNFLFWLGGAAVMAVGIWTLIDKSDYLSLLASSTFAVSAYILILAGGLVMVTGFLGCCAVIREQRSCLSAYFSCLLLIFLIELVAGVLAYVYYQRLSDELKQHLNQTMTANYAQPGKDSITKAVDRLQQDFKCCGSNSSLDWLHSRDHPSNIYKVEGGCITKLEQFLADHLLIIGAVGIGVACLQLAGAVLTSCFIYLLYKEEEEVFSDV

Radius of gyration: 41.66 Å; Cα contacts (8 Å, |Δi|>4): 197; chains: 1; bounding box: 119×91×103 Å

Solvent-accessible surface area (backbone atoms only — not comparable to full-atom values): 15292 Å² total; per-residue (Å²): 130,89,85,92,85,85,87,88,87,87,84,91,88,88,88,81,76,74,58,65,62,53,52,57,52,49,55,52,50,54,51,51,51,52,56,49,49,52,54,48,51,51,51,50,50,51,49,53,48,52,53,46,52,55,48,51,61,49,50,53,54,47,54,54,51,51,50,54,50,52,37,52,52,20,48,51,39,22,52,50,11,49,51,40,22,49,52,16,51,49,55,52,57,79,37,47,86,44,52,83,79,60,57,36,66,65,62,57,51,54,27,50,49,36,29,52,52,12,46,51,39,23,52,53,13,48,48,42,35,51,19,63,73,63,69,38,67,68,47,42,51,50,43,46,52,49,53,52,53,49,52,52,50,50,51,50,50,51,52,49,49,54,55,44,55,74,50,38,63,61,55,48,48,54,50,47,36,50,46,51,58,70,39,40,78,37,92,94,30,63,38,53,30,52,45,51,53,46,50,28,65,75,63,55,19,23,47,40,74,27,51,68,64,44,76,85,36,96,61,74,72,94,59,53,88,76,42,76,50,16,38,48,62,50,48,52,50,50,50,58,66,46,43,57,57,54,47,51,52,53,52,50,51,52,51,53,49,51,51,52,45,50,54,50,51,52,52,52,49,52,60,48,50,53,53,52,54,58,59,72,76,107

InterPro domains:
  IPR008952 Tetraspanin, EC2 domain superfamily [G3DSA:1.10.1450.10] (165-242)
  IPR008952 Tetraspanin, EC2 domain superfamily [SSF48652] (162-242)
  IPR018499 Tetraspanin/Peripherin [PF00335] (66-267)
  IPR018499 Tetraspanin/Peripherin [PTHR19282] (67-256)

Organism: Megalops atlanticus (NCBI:txid7932)

Mean predicted aligned error: 13.59 Å

Nearest PDB structures (foldseek):
  6wvg-assembly2_B  TM=7.629E-01  e=2.147E-09  Aequorea victoria
  6wvg-assembly1_A  TM=7.732E-01  e=8.400E-09  Aequorea victoria
  8jj5-assembly1_A  TM=5.977E-01  e=1.517E-04  Sus scrofa
  6h2f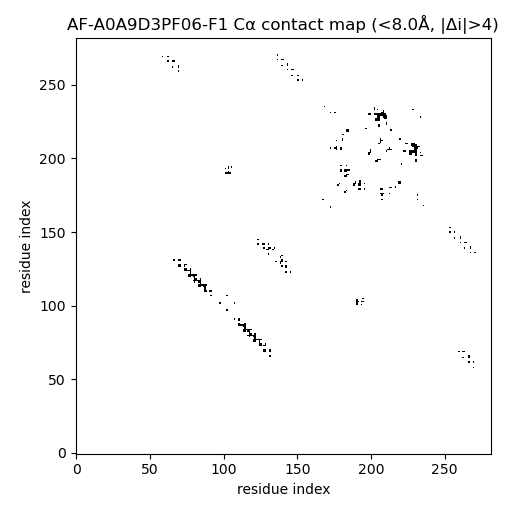-assembly1_H  TM=3.799E-01  e=9.216E+00  Aeromonas hydrophila subsp. hydrophila AL09-71

pLDDT: mean 78.53, std 17.64, range [30.89, 97.94]